Protein AF-A0AA38K8K7-F1 (afdb_monomer_lite)

Foldseek 3Di:
DDDDDDDDDDDDDDDDDDDDDDDDDDDDPPDPDDPDPPDPPPPPPPPPLVQAEEPPQFQWFAAQNDTAGSLQLCLALSVQLVCLLVVAAAAPVGPFAFDPPPVVDCQPPFDDRKTKTQTDHPSDYDHHDPSAFKIWIWGPADPNSSYTYTRAIWGCPPPDDNDIWGTDGDTRHVPTNHHDDPPPDPDDDDPDDDDDDDDDDDPDDVVVSRPD

pLDDT: mean 76.31, std 24.24, range [29.22, 98.69]

Organism: NCBI:txid2804958

Radius of gyration: 29.1 Å; chains: 1; bounding box: 68×64×80 Å

Sequence (212 aa):
MIWEIPERHVDYFLRLRRSRGFYKTVIFPISASSLAAESFELLSINMSSSGITIFYEPSGCNCDGTAYTQADINAAGAKALQLASEKKTLGEDKYPHVYNDYEKFSFAHAVKPYLEFPIERSAKTYNGGSPGADRIVIGSIAEDFSSAVYCAVITHDGQKKNGFAECADDTMNPRGKGKYVPGSGDVEEHHRKHGHHGHRYGDRKLREYIEI

Secondary structure (DSSP, 8-state):
-------------------------------------------------TT-EEES--SEEEETTEEEEHHHHHHHHHHHHHHHHTT--BTTTTBSEEE--SS----TT-PSPEEEEEB-SSS-B--SS---SEEEEEES--TTSSEEEEEEEEE-TT-STT--EEBEESSS-TTSBS---TTSS-----------------TTSGGGT---

Structure (mmCIF, N/CA/C/O backbone):
data_AF-A0AA38K8K7-F1
#
_entry.id   AF-A0AA38K8K7-F1
#
loop_
_atom_site.group_PDB
_atom_site.id
_atom_site.type_symbol
_atom_site.label_atom_id
_atom_site.label_alt_id
_atom_site.label_comp_id
_atom_site.label_asym_id
_atom_site.label_entity_id
_atom_site.label_seq_id
_atom_site.pdbx_PDB_ins_code
_atom_site.Cartn_x
_atom_site.Cartn_y
_atom_site.Cartn_z
_atom_site.occupancy
_atom_site.B_iso_or_equiv
_atom_site.auth_seq_id
_atom_site.auth_comp_id
_atom_site.auth_asym_id
_atom_site.auth_atom_id
_atom_site.pdbx_PDB_model_num
ATOM 1 N N . MET A 1 1 ? -32.987 -9.994 60.091 1.00 35.53 1 MET A N 1
ATOM 2 C CA . MET A 1 1 ? -32.753 -10.657 58.789 1.00 35.53 1 MET A CA 1
ATOM 3 C C . MET A 1 1 ? -33.733 -10.032 57.802 1.00 35.53 1 MET A C 1
ATOM 5 O O . MET A 1 1 ? -34.836 -9.720 58.229 1.00 35.53 1 MET A O 1
ATOM 9 N N . ILE A 1 2 ? -33.294 -9.714 56.585 1.00 43.31 2 ILE A N 1
ATOM 10 C CA . ILE A 1 2 ? -33.988 -8.829 55.623 1.00 43.31 2 ILE A CA 1
ATOM 11 C C . ILE A 1 2 ? -35.112 -9.579 54.899 1.00 43.31 2 ILE A C 1
ATOM 13 O O . ILE A 1 2 ? -34.817 -10.682 54.471 1.00 43.31 2 ILE A O 1
ATOM 17 N N . TRP A 1 3 ? -36.296 -8.964 54.733 1.00 29.22 3 TRP A N 1
ATOM 18 C CA . TRP A 1 3 ? -37.337 -9.122 53.678 1.00 29.22 3 TRP A CA 1
ATOM 19 C C . TRP A 1 3 ? -38.432 -8.053 53.985 1.00 29.22 3 TRP A C 1
ATOM 21 O O . TRP A 1 3 ? -38.714 -7.853 55.164 1.00 29.22 3 TRP A O 1
ATOM 31 N N . GLU A 1 4 ? -39.108 -7.329 53.079 1.00 37.62 4 GLU A N 1
ATOM 32 C CA . GLU A 1 4 ? -38.885 -6.967 51.663 1.00 37.62 4 GLU A CA 1
ATOM 33 C C . GLU A 1 4 ? -39.939 -5.895 51.230 1.00 37.62 4 GLU A C 1
ATOM 35 O O . GLU A 1 4 ? -41.045 -5.961 51.752 1.00 37.62 4 GLU A O 1
ATOM 40 N N . ILE A 1 5 ? -39.621 -4.995 50.268 1.00 42.56 5 ILE A N 1
ATOM 41 C CA . ILE A 1 5 ? -40.509 -4.156 49.383 1.00 42.56 5 ILE A CA 1
ATOM 42 C C . ILE A 1 5 ? -41.724 -3.355 49.973 1.00 42.56 5 ILE A C 1
ATOM 44 O O . ILE A 1 5 ? -42.184 -3.620 51.075 1.00 42.56 5 ILE A O 1
ATOM 48 N N . PRO A 1 6 ? -42.357 -2.393 49.251 1.00 57.16 6 PRO A N 1
ATOM 49 C CA . PRO A 1 6 ? -41.918 -1.532 48.137 1.00 57.16 6 PRO A CA 1
ATOM 50 C C . PRO A 1 6 ? -42.193 -0.015 48.466 1.00 57.16 6 PRO A C 1
ATOM 52 O O . PRO A 1 6 ? -42.124 0.334 49.638 1.00 57.16 6 PRO A O 1
ATOM 55 N N . GLU A 1 7 ? -42.475 0.986 47.600 1.00 43.34 7 GLU A N 1
ATOM 56 C CA . GLU A 1 7 ? -42.541 1.158 46.127 1.00 43.34 7 GLU A CA 1
ATOM 57 C C . GLU A 1 7 ? -42.183 2.613 45.695 1.00 43.34 7 GLU A C 1
ATOM 59 O O . GLU A 1 7 ? -42.048 3.527 46.504 1.00 43.34 7 GLU A O 1
ATOM 64 N N . ARG A 1 8 ? -42.064 2.798 44.374 1.00 44.06 8 ARG A N 1
ATOM 65 C CA . ARG A 1 8 ? -42.170 4.022 43.549 1.00 44.06 8 ARG A CA 1
ATOM 66 C C . ARG A 1 8 ? -43.278 5.040 43.944 1.00 44.06 8 ARG A C 1
ATOM 68 O O . ARG A 1 8 ? -44.388 4.618 44.231 1.00 44.06 8 ARG A O 1
ATOM 75 N N . HIS A 1 9 ? -43.056 6.364 43.797 1.00 41.03 9 HIS A N 1
ATOM 76 C CA . HIS A 1 9 ? -43.404 7.185 42.599 1.00 41.03 9 HIS A CA 1
ATOM 77 C C . HIS A 1 9 ? -43.386 8.733 42.812 1.00 41.03 9 HIS A C 1
ATOM 79 O O . HIS A 1 9 ? -43.828 9.243 43.834 1.00 41.03 9 HIS A O 1
ATOM 85 N N . VAL A 1 10 ? -42.883 9.424 41.776 1.00 43.56 10 VAL A N 1
ATOM 86 C CA . VAL A 1 10 ? -43.034 10.822 41.278 1.00 43.56 10 VAL A CA 1
ATOM 87 C C . VAL A 1 10 ? -43.655 11.999 42.074 1.00 43.56 10 VAL A C 1
ATOM 89 O O . VAL A 1 10 ? -44.729 11.928 42.658 1.00 43.56 10 VAL A O 1
ATOM 92 N N . ASP A 1 11 ? -42.998 13.147 41.838 1.00 47.03 11 ASP A N 1
ATOM 93 C CA . ASP A 1 11 ? -43.504 14.511 41.597 1.00 47.03 11 ASP A CA 1
ATOM 94 C C . ASP A 1 11 ? -44.284 15.289 42.670 1.00 47.03 11 ASP A C 1
ATOM 96 O O . ASP A 1 11 ? -45.480 15.109 42.887 1.00 47.03 11 ASP A O 1
ATOM 100 N N . TYR A 1 12 ? -43.633 16.351 43.171 1.00 36.22 12 TYR A N 1
ATOM 101 C CA . TYR A 1 12 ? -44.316 17.519 43.731 1.00 36.22 12 TYR A CA 1
ATOM 102 C C . TYR A 1 12 ? -43.952 18.819 43.006 1.00 36.22 12 TYR A C 1
ATOM 104 O O . TYR A 1 12 ? -42.931 19.462 43.249 1.00 36.22 12 TYR A O 1
ATOM 112 N N . PHE A 1 13 ? -44.887 19.242 42.157 1.00 41.75 13 PHE A N 1
ATOM 113 C CA . PHE A 1 13 ? -45.023 20.599 41.637 1.00 41.75 13 PHE A CA 1
ATOM 114 C C . PHE A 1 13 ? -45.131 21.600 42.809 1.00 41.75 13 PHE A C 1
ATOM 116 O O . PHE A 1 13 ? -46.170 21.673 43.472 1.00 41.75 13 PHE A O 1
ATOM 123 N N . LEU A 1 14 ? -44.094 22.404 43.077 1.00 41.34 14 LEU A N 1
ATOM 124 C CA . LEU A 1 14 ? -44.162 23.430 44.128 1.00 41.34 14 LEU A CA 1
ATOM 125 C C . LEU A 1 14 ? -44.661 24.781 43.601 1.00 41.34 14 LEU A C 1
ATOM 127 O O . LEU A 1 14 ? -43.954 25.587 43.000 1.00 41.34 14 LEU A O 1
ATOM 131 N N . ARG A 1 15 ? -45.941 25.015 43.888 1.00 40.81 15 ARG A N 1
ATOM 132 C CA . ARG A 1 15 ? -46.711 26.229 43.617 1.00 40.81 15 ARG A CA 1
ATOM 133 C C . ARG A 1 15 ? -46.252 27.388 44.512 1.00 40.81 15 ARG A C 1
ATOM 135 O O . ARG A 1 15 ? -46.421 27.341 45.728 1.00 40.81 15 ARG A O 1
ATOM 142 N N . LEU A 1 16 ? -45.753 28.467 43.909 1.00 46.50 16 LEU A N 1
ATOM 143 C CA . LEU A 1 16 ? -45.372 29.695 44.618 1.00 46.50 16 LEU A CA 1
ATOM 144 C C . LEU A 1 16 ? -46.557 30.342 45.363 1.00 46.50 16 LEU A C 1
ATOM 146 O O . LEU A 1 16 ? -47.615 30.599 44.782 1.00 46.50 16 LEU A O 1
ATOM 150 N N . ARG A 1 17 ? -46.337 30.726 46.627 1.00 44.44 17 ARG A N 1
ATOM 151 C CA . ARG A 1 17 ? -47.121 31.755 47.331 1.00 44.44 17 ARG A CA 1
ATOM 152 C C . ARG A 1 17 ? -46.207 32.630 48.193 1.00 44.44 17 ARG A C 1
ATOM 154 O O . ARG A 1 17 ? -45.147 32.202 48.630 1.00 44.44 17 ARG A O 1
ATOM 161 N N . ARG A 1 18 ? -46.611 33.889 48.368 1.00 46.59 18 ARG A N 1
ATOM 162 C CA . ARG A 1 18 ? -45.771 35.018 48.801 1.00 46.59 18 ARG A CA 1
ATOM 163 C C . ARG A 1 18 ? -46.353 35.649 50.067 1.00 46.59 18 ARG A C 1
ATOM 165 O O . ARG A 1 18 ? -47.512 36.055 50.045 1.00 46.59 18 ARG A O 1
ATOM 172 N N . SER A 1 19 ? -45.551 35.830 51.114 1.00 36.97 19 SER A N 1
ATOM 173 C CA . SER A 1 19 ? -45.890 36.685 52.265 1.00 36.97 19 SER A CA 1
ATOM 174 C C . SER A 1 19 ? -44.643 37.356 52.853 1.00 36.97 19 SER A C 1
ATOM 176 O O . SER A 1 19 ? -43.525 36.888 52.665 1.00 36.97 19 SER A O 1
ATOM 178 N N . ARG A 1 20 ? -44.845 38.524 53.471 1.00 49.22 20 ARG A N 1
ATOM 179 C CA . ARG A 1 20 ? -43.816 39.537 53.774 1.00 49.22 20 ARG A CA 1
ATOM 180 C C . ARG A 1 20 ? -43.097 39.276 55.109 1.00 49.22 20 ARG A C 1
ATOM 182 O O . ARG A 1 20 ? -43.734 38.840 56.060 1.00 49.22 20 ARG A O 1
ATOM 189 N N . GLY A 1 21 ? -41.823 39.661 55.196 1.00 36.84 21 GLY A N 1
ATOM 190 C CA . GLY A 1 21 ? -41.014 39.720 56.423 1.00 36.84 21 GLY A CA 1
ATOM 191 C C . GLY A 1 21 ? -39.744 40.546 56.172 1.00 36.84 21 GLY A C 1
ATOM 192 O O . GLY A 1 21 ? -39.243 40.545 55.051 1.00 36.84 21 GLY A O 1
ATOM 193 N N . PHE A 1 22 ? -39.280 41.318 57.158 1.00 46.09 22 PHE A N 1
ATOM 194 C CA . PHE A 1 22 ? -38.353 42.444 56.955 1.00 46.09 22 PHE A CA 1
ATOM 195 C C . PHE A 1 22 ? -37.050 42.234 57.748 1.00 46.09 22 PHE A C 1
ATOM 197 O O . PHE A 1 22 ? -37.071 42.310 58.975 1.00 46.09 22 PHE A O 1
ATOM 204 N N . TYR A 1 23 ? -35.912 42.009 57.078 1.00 39.44 23 TYR A N 1
ATOM 205 C CA . TYR A 1 23 ? -34.582 42.043 57.712 1.00 39.44 23 TYR A CA 1
ATOM 206 C C . TYR A 1 23 ? -33.531 42.688 56.797 1.00 39.44 23 TYR A C 1
ATOM 208 O O . TYR A 1 23 ? -33.710 42.784 55.584 1.00 39.44 23 TYR A O 1
ATOM 216 N N . LYS A 1 24 ? -32.465 43.200 57.422 1.00 41.59 24 LYS A N 1
ATOM 217 C CA . LYS A 1 24 ? -31.520 44.168 56.848 1.00 41.59 24 LYS A CA 1
ATOM 218 C C . LYS A 1 24 ? -30.576 43.582 55.793 1.00 41.59 24 LYS A C 1
ATOM 220 O O . LYS A 1 24 ? -30.140 42.440 55.879 1.00 41.59 24 LYS A O 1
ATOM 225 N N . THR A 1 25 ? -30.200 44.452 54.862 1.00 46.06 25 THR A N 1
ATOM 226 C CA . THR A 1 25 ? -29.189 44.268 53.818 1.00 46.06 25 THR A CA 1
ATOM 227 C C . THR A 1 25 ? -27.804 43.913 54.366 1.00 46.06 25 THR A C 1
ATOM 229 O O . THR A 1 25 ? -27.260 44.660 55.177 1.00 46.06 25 THR A O 1
ATOM 232 N N . VAL A 1 26 ? -27.178 42.877 53.802 1.00 44.50 26 VAL A N 1
ATOM 233 C CA . VAL A 1 26 ? -25.720 42.813 53.603 1.00 44.50 26 VAL A CA 1
ATOM 234 C C . VAL A 1 26 ? -25.487 42.328 52.172 1.00 44.50 26 VAL A C 1
ATOM 236 O O . VAL A 1 26 ? -25.686 41.155 51.871 1.00 44.50 26 VAL A O 1
ATOM 239 N N . ILE A 1 27 ? -25.119 43.243 51.273 1.00 50.97 27 ILE A N 1
ATOM 240 C CA . ILE A 1 27 ? -24.708 42.897 49.908 1.00 50.97 27 ILE A CA 1
ATOM 241 C C . ILE A 1 27 ? -23.199 42.683 49.944 1.00 50.97 27 ILE A C 1
ATOM 243 O O . ILE A 1 27 ? -22.442 43.640 50.086 1.00 50.97 27 ILE A O 1
ATOM 247 N N . PHE A 1 28 ? -22.769 41.431 49.804 1.00 37.19 28 PHE A N 1
ATOM 248 C CA . PHE A 1 28 ? -21.395 41.134 49.419 1.00 37.19 28 PHE A CA 1
ATOM 249 C C . PHE A 1 28 ? -21.275 41.302 47.898 1.00 37.19 28 PHE A C 1
ATOM 251 O O . PHE A 1 28 ? -22.044 40.667 47.170 1.00 37.19 28 PHE A O 1
ATOM 258 N N . PRO A 1 29 ? -20.342 42.124 47.389 1.00 43.09 29 PRO A N 1
ATOM 259 C CA . PRO A 1 29 ? -20.047 42.147 45.967 1.00 43.09 29 PRO A CA 1
ATOM 260 C C . PRO A 1 29 ? -19.301 40.860 45.605 1.00 43.09 29 PRO A C 1
ATOM 262 O O . PRO A 1 29 ? -18.098 40.744 45.833 1.00 43.09 29 PRO A O 1
ATOM 265 N N . ILE A 1 30 ? -20.009 39.885 45.033 1.00 51.31 30 ILE A N 1
ATOM 266 C CA . ILE A 1 30 ? -19.344 38.799 44.310 1.00 51.31 30 ILE A CA 1
ATOM 267 C C . ILE A 1 30 ? -18.779 39.429 43.040 1.00 51.31 30 ILE A C 1
ATOM 269 O O . ILE A 1 30 ? -19.525 39.906 42.183 1.00 51.31 30 ILE A O 1
ATOM 273 N N . SER A 1 31 ? -17.452 39.485 42.960 1.00 51.72 31 SER A N 1
ATOM 274 C CA . SER A 1 31 ? -16.728 40.010 41.811 1.00 51.72 31 SER A CA 1
ATOM 275 C C . SER A 1 31 ? -17.138 39.269 40.542 1.00 51.72 31 SER A C 1
ATOM 277 O O . SER A 1 31 ? -17.031 38.043 40.473 1.00 51.72 31 SER A O 1
ATOM 279 N N . ALA A 1 32 ? -17.553 40.019 39.521 1.00 55.06 32 ALA A N 1
ATOM 280 C CA . ALA A 1 32 ? -17.709 39.505 38.169 1.00 55.06 32 ALA A CA 1
ATOM 281 C C . ALA A 1 32 ? -16.318 39.215 37.581 1.00 55.06 32 ALA A C 1
ATOM 283 O O . ALA A 1 32 ? -15.747 40.033 36.863 1.00 55.06 32 ALA A O 1
ATOM 284 N N . SER A 1 33 ? -15.751 38.064 37.937 1.00 54.78 33 SER A N 1
ATOM 285 C CA . SER A 1 33 ? -14.530 37.560 37.320 1.00 54.78 33 SER A CA 1
ATOM 286 C C . SER A 1 33 ? -14.873 37.039 35.930 1.00 54.78 33 SER A C 1
ATOM 288 O O . SER A 1 33 ? -15.647 36.091 35.797 1.00 54.78 33 SER A O 1
ATOM 290 N N . SER A 1 34 ? -14.309 37.674 34.902 1.00 51.38 34 SER A N 1
ATOM 291 C CA . SER A 1 34 ? -14.450 37.257 33.509 1.00 51.38 34 SER A CA 1
ATOM 292 C C . SER A 1 34 ? -14.141 35.771 33.348 1.00 51.38 34 SER A C 1
ATOM 294 O O . SER A 1 34 ? -12.997 35.354 33.522 1.00 51.38 34 SER A O 1
ATOM 296 N N . LEU A 1 35 ? -15.135 34.990 32.927 1.00 55.91 35 LEU A N 1
ATOM 297 C CA . LEU A 1 35 ? -14.865 33.744 32.221 1.00 55.91 35 LEU A CA 1
ATOM 298 C C . LEU A 1 35 ? -14.397 34.140 30.822 1.00 55.91 35 LEU A C 1
ATOM 300 O O . LEU A 1 35 ? -15.201 34.385 29.923 1.00 55.91 35 LEU A O 1
ATOM 304 N N . ALA A 1 36 ? -13.081 34.300 30.683 1.00 52.62 36 ALA A N 1
ATOM 305 C CA . ALA A 1 36 ? -12.450 34.417 29.382 1.00 52.62 36 ALA A CA 1
ATOM 306 C C . ALA A 1 36 ? -12.810 33.171 28.565 1.00 52.62 36 ALA A C 1
ATOM 308 O O . ALA A 1 36 ? -12.759 32.054 29.080 1.00 52.62 36 ALA A O 1
ATOM 309 N N . ALA A 1 37 ? -13.197 33.365 27.305 1.00 55.19 37 ALA A N 1
ATOM 310 C CA . ALA A 1 37 ? -13.399 32.250 26.397 1.00 55.19 37 ALA A CA 1
ATOM 311 C C . ALA A 1 37 ? -12.042 31.577 26.166 1.00 55.19 37 ALA A C 1
ATOM 313 O O . ALA A 1 37 ? -11.175 32.154 25.508 1.00 55.19 37 ALA A O 1
ATOM 314 N N . GLU A 1 38 ? -11.847 30.387 26.732 1.00 52.91 38 GLU A N 1
ATOM 315 C CA . GLU A 1 38 ? -10.653 29.599 26.455 1.00 52.91 38 GLU A CA 1
ATOM 316 C C . GLU A 1 38 ? -10.676 29.182 24.984 1.00 52.91 38 GLU A C 1
ATOM 318 O O . GLU A 1 38 ? -11.586 28.502 24.503 1.00 52.91 38 GLU A O 1
ATOM 323 N N . SER A 1 39 ? -9.673 29.664 24.256 1.00 54.94 39 SER A N 1
ATOM 324 C CA . SER A 1 39 ? -9.416 29.333 22.865 1.00 54.94 39 SER A CA 1
ATOM 325 C C . SER A 1 39 ? -9.235 27.827 22.723 1.00 54.94 39 SER A C 1
ATOM 327 O O . SER A 1 39 ? -8.257 27.265 23.218 1.00 54.94 39 SER A O 1
ATOM 329 N N . PHE A 1 40 ? -10.166 27.186 22.017 1.00 51.41 40 PHE A N 1
ATOM 330 C CA . PHE A 1 40 ? -10.081 25.777 21.646 1.00 51.41 40 PHE A CA 1
ATOM 331 C C . PHE A 1 40 ? -9.028 25.610 20.536 1.00 51.41 40 PHE A C 1
ATOM 333 O O . PHE A 1 40 ? -9.350 25.461 19.358 1.00 51.41 40 PHE A O 1
ATOM 340 N N . GLU A 1 41 ? -7.753 25.699 20.919 1.00 57.03 41 GLU A N 1
ATOM 341 C CA . GLU A 1 41 ? -6.618 25.323 20.077 1.00 57.03 41 GLU A CA 1
ATOM 342 C C . GLU A 1 41 ? -6.818 23.869 19.637 1.00 57.03 41 GLU A C 1
ATOM 344 O O . GLU A 1 41 ? -6.780 22.940 20.450 1.00 57.03 41 GLU A O 1
ATOM 349 N N . LEU A 1 42 ? -7.072 23.672 18.340 1.00 50.72 42 LEU A N 1
ATOM 350 C CA . LEU A 1 42 ? -7.190 22.352 17.730 1.00 50.72 42 LEU A CA 1
ATOM 351 C C . LEU A 1 42 ? -5.808 21.699 17.700 1.00 50.72 42 LEU A C 1
ATOM 353 O O . LEU A 1 42 ? -5.106 21.720 16.686 1.00 50.72 42 LEU A O 1
ATOM 357 N N . LEU A 1 43 ? -5.428 21.094 18.827 1.00 43.81 43 LEU A N 1
ATOM 358 C CA . LEU A 1 43 ? -4.257 20.241 18.905 1.00 43.81 43 LEU A CA 1
ATOM 359 C C . LEU A 1 43 ? -4.433 19.122 17.877 1.00 43.81 43 LEU A C 1
ATOM 361 O O . LEU A 1 43 ? -5.286 18.246 18.031 1.00 43.81 43 LEU A O 1
ATOM 365 N N . SER A 1 44 ? -3.638 19.176 16.810 1.00 55.34 44 SER A N 1
ATOM 366 C CA . SER A 1 44 ? -3.612 18.140 15.784 1.00 55.34 44 SER A CA 1
ATOM 367 C C . SER A 1 44 ? -3.192 16.834 16.446 1.00 55.34 44 SER A C 1
ATOM 369 O O . SER A 1 44 ? -2.017 16.640 16.760 1.00 55.34 44 SER A O 1
ATOM 371 N N . ILE A 1 45 ? -4.166 15.961 16.710 1.00 49.28 45 ILE A N 1
ATOM 372 C CA . ILE A 1 45 ? -3.912 14.658 17.313 1.00 49.28 45 ILE A CA 1
ATOM 373 C C . ILE A 1 45 ? -3.100 13.861 16.297 1.00 49.28 45 ILE A C 1
ATOM 375 O O . ILE A 1 45 ? -3.641 13.330 15.327 1.00 49.28 45 ILE A O 1
ATOM 379 N N . ASN A 1 46 ? -1.792 13.771 16.541 1.00 53.69 46 ASN A N 1
ATOM 380 C CA . ASN A 1 46 ? -0.944 12.754 15.942 1.00 53.69 46 ASN A CA 1
ATOM 381 C C . ASN A 1 46 ? -1.460 11.405 16.440 1.00 53.69 46 ASN A C 1
ATOM 383 O O . ASN A 1 46 ? -1.074 10.927 17.507 1.00 53.69 46 ASN A O 1
ATOM 387 N N . MET A 1 47 ? -2.403 10.836 15.692 1.00 49.56 47 MET A N 1
ATOM 388 C CA . MET A 1 47 ? -2.988 9.537 15.974 1.00 49.56 47 MET A CA 1
ATOM 389 C C . MET A 1 47 ? -1.921 8.477 15.720 1.00 49.56 47 MET A C 1
ATOM 391 O O . MET A 1 47 ? -1.767 7.973 14.611 1.00 49.56 47 MET A O 1
ATOM 395 N N . SER A 1 48 ? -1.148 8.197 16.770 1.00 46.94 48 SER A N 1
ATOM 396 C CA . SER A 1 48 ? -0.174 7.115 16.810 1.00 46.94 48 SER A CA 1
ATOM 397 C C . SER A 1 48 ? -0.871 5.824 16.389 1.00 46.94 48 SER A C 1
ATOM 399 O O . SER A 1 48 ? -1.813 5.384 17.050 1.00 46.94 48 SER A O 1
ATOM 401 N N . SER A 1 49 ? -0.401 5.207 15.305 1.00 55.66 49 SER A N 1
ATOM 402 C CA . SER A 1 49 ? -0.941 3.972 14.715 1.00 55.66 49 SER A CA 1
ATOM 403 C C . SER A 1 49 ? -0.699 2.723 15.577 1.00 55.66 49 SER A C 1
ATOM 405 O O . SER A 1 49 ? -0.789 1.602 15.088 1.00 55.66 49 SER A O 1
ATOM 407 N N . SER A 1 50 ? -0.427 2.898 16.872 1.00 58.50 50 SER A N 1
ATOM 408 C CA . SER A 1 50 ? 0.090 1.926 17.846 1.00 58.50 50 SER A CA 1
ATOM 409 C C . SER A 1 50 ? -0.856 0.767 18.215 1.00 58.50 50 SER A C 1
ATOM 411 O O . SER A 1 50 ? -0.678 0.129 19.250 1.00 58.50 50 SER A O 1
ATOM 413 N N . GLY A 1 51 ? -1.849 0.484 17.371 1.00 82.50 51 GLY A N 1
ATOM 414 C CA . GLY A 1 51 ? -2.677 -0.721 17.399 1.00 82.50 51 GLY A CA 1
ATOM 415 C C . GLY A 1 51 ? -2.977 -1.324 16.019 1.00 82.50 51 GLY A C 1
ATOM 416 O O . GLY A 1 51 ? -3.565 -2.398 15.976 1.00 82.50 51 GLY A O 1
ATOM 417 N N . ILE A 1 52 ? -2.584 -0.680 14.908 1.00 93.88 52 ILE A N 1
ATOM 418 C CA . ILE A 1 52 ? -2.824 -1.200 13.555 1.00 93.88 52 ILE A CA 1
ATOM 419 C C . ILE A 1 52 ? -1.627 -2.045 13.108 1.00 93.88 52 ILE A C 1
ATOM 421 O O . ILE A 1 52 ? -0.497 -1.565 13.095 1.00 93.88 52 ILE A O 1
ATOM 425 N N . THR A 1 53 ? -1.875 -3.299 12.724 1.00 96.56 53 THR A N 1
ATOM 426 C CA . THR A 1 53 ? -0.837 -4.231 12.248 1.00 96.56 53 THR A CA 1
ATOM 427 C C . THR A 1 53 ? -1.072 -4.622 10.793 1.00 96.56 53 THR A C 1
ATOM 429 O O . THR A 1 53 ? -2.098 -5.218 10.470 1.00 96.56 53 THR A O 1
ATOM 432 N N . ILE A 1 54 ? -0.104 -4.356 9.917 1.00 96.62 54 ILE A N 1
ATOM 433 C CA . ILE A 1 54 ? -0.080 -4.929 8.569 1.00 96.62 54 ILE A CA 1
ATOM 434 C C . ILE A 1 54 ? 0.820 -6.170 8.605 1.00 96.62 54 ILE A C 1
ATOM 436 O O . ILE A 1 54 ? 1.948 -6.130 9.091 1.00 96.62 54 ILE A O 1
ATOM 440 N N . PHE A 1 55 ? 0.304 -7.309 8.152 1.00 95.88 55 PHE A N 1
ATOM 441 C CA . PHE A 1 55 ? 1.042 -8.570 8.116 1.00 95.88 55 PHE A CA 1
ATOM 442 C C . PHE A 1 55 ? 1.680 -8.806 6.746 1.00 95.88 55 PHE A C 1
ATOM 444 O O . PHE A 1 55 ? 1.097 -8.461 5.719 1.00 95.88 55 PHE A O 1
ATOM 451 N N . TYR A 1 56 ? 2.825 -9.495 6.748 1.00 95.00 56 TYR A N 1
ATOM 452 C CA . TYR A 1 56 ? 3.575 -9.911 5.553 1.00 95.00 56 TYR A CA 1
ATOM 453 C C . TYR A 1 56 ? 4.140 -8.764 4.692 1.00 95.00 56 TYR A C 1
ATOM 455 O O . TYR A 1 56 ? 4.389 -8.952 3.503 1.00 95.00 56 TYR A O 1
ATOM 463 N N . GL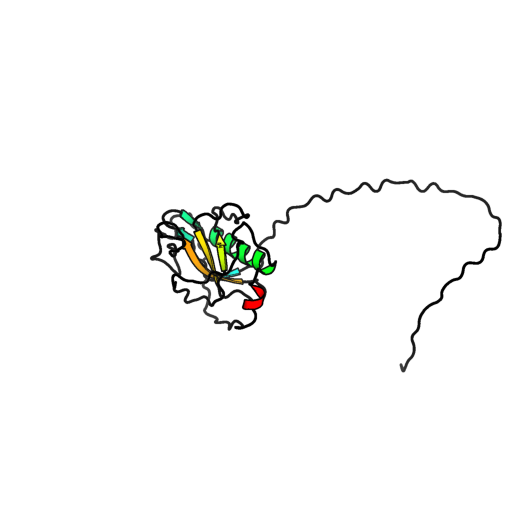U A 1 57 ? 4.379 -7.596 5.293 1.00 94.00 57 GLU A N 1
ATOM 464 C CA . GLU A 1 57 ? 5.040 -6.474 4.620 1.00 94.00 57 GLU A CA 1
ATOM 465 C C . GLU A 1 57 ? 6.465 -6.847 4.158 1.00 94.00 57 GLU A C 1
ATOM 467 O O . GLU A 1 57 ? 7.216 -7.442 4.940 1.00 94.00 57 GLU A O 1
ATOM 472 N N . PRO A 1 58 ? 6.872 -6.486 2.927 1.00 94.75 58 PRO A N 1
ATOM 473 C CA . PRO A 1 58 ? 8.264 -6.578 2.490 1.00 94.75 58 PRO A CA 1
ATOM 474 C C . PRO A 1 58 ? 9.150 -5.565 3.228 1.00 94.75 58 PRO A C 1
ATOM 476 O O . PRO A 1 58 ? 8.645 -4.647 3.882 1.00 94.75 58 PRO A O 1
ATOM 479 N N . SER A 1 59 ? 10.477 -5.684 3.110 1.00 94.94 59 SER A N 1
ATOM 480 C CA . SER A 1 59 ? 11.400 -4.652 3.626 1.00 94.94 59 SER A CA 1
ATOM 481 C C . SER A 1 59 ? 11.360 -3.356 2.792 1.00 94.94 59 SER A C 1
ATOM 483 O O . SER A 1 59 ? 11.733 -2.273 3.256 1.00 94.94 59 SER A O 1
ATOM 485 N N . GLY A 1 60 ? 10.816 -3.445 1.579 1.00 94.81 60 GLY A N 1
ATOM 486 C CA . GLY A 1 60 ? 10.481 -2.333 0.703 1.00 94.81 60 GLY A CA 1
ATOM 487 C C . GLY A 1 60 ? 10.066 -2.829 -0.679 1.00 94.81 60 GLY A C 1
ATOM 488 O O . GLY A 1 60 ? 9.994 -4.030 -0.930 1.00 94.81 60 GLY A O 1
ATOM 489 N N . CYS A 1 61 ? 9.805 -1.901 -1.593 1.00 96.62 61 CYS A N 1
ATOM 490 C CA . CYS A 1 61 ? 9.526 -2.230 -2.986 1.00 96.62 61 CYS A CA 1
ATOM 491 C C . CYS A 1 61 ? 10.071 -1.163 -3.947 1.00 96.62 61 CYS A C 1
ATOM 493 O O . CYS A 1 61 ? 10.502 -0.078 -3.549 1.00 96.62 61 CYS A O 1
ATOM 495 N N . ASN A 1 62 ? 10.049 -1.466 -5.241 1.00 96.75 62 ASN A N 1
ATOM 496 C CA . ASN A 1 62 ? 10.372 -0.541 -6.315 1.00 96.75 62 ASN A CA 1
ATOM 497 C C . ASN A 1 62 ? 9.279 -0.586 -7.387 1.00 96.75 62 ASN A C 1
ATOM 499 O O . ASN A 1 62 ? 9.096 -1.624 -8.014 1.00 96.75 62 ASN A O 1
ATOM 503 N N . CYS A 1 63 ? 8.591 0.533 -7.600 1.00 94.94 63 CYS A N 1
ATOM 504 C CA . CYS A 1 63 ? 7.610 0.750 -8.661 1.00 94.94 63 CYS A CA 1
ATOM 505 C C . CYS A 1 63 ? 8.292 1.472 -9.830 1.00 94.94 63 CYS A C 1
ATOM 507 O O . CYS A 1 63 ? 8.418 2.691 -9.828 1.00 94.94 63 CYS A O 1
ATOM 509 N N . ASP A 1 64 ? 8.824 0.707 -10.790 1.00 91.19 64 ASP A N 1
ATOM 510 C CA . ASP A 1 64 ? 9.483 1.210 -12.016 1.00 91.19 64 ASP A CA 1
ATOM 511 C C . ASP A 1 64 ? 10.528 2.336 -11.834 1.00 91.19 64 ASP A C 1
ATOM 513 O O . ASP A 1 64 ? 10.692 3.204 -12.689 1.00 91.19 64 ASP A O 1
ATOM 517 N N . GLY A 1 65 ? 11.261 2.322 -10.719 1.00 90.75 65 GLY A N 1
ATOM 518 C CA . GLY A 1 65 ? 12.229 3.363 -10.360 1.00 90.75 65 GLY A CA 1
ATOM 519 C C . GLY A 1 65 ? 11.868 4.146 -9.097 1.00 90.75 65 GLY A C 1
ATOM 520 O O . GLY A 1 65 ? 12.780 4.584 -8.396 1.00 90.75 65 GLY A O 1
ATOM 521 N N . THR A 1 66 ? 10.590 4.233 -8.720 1.00 94.56 66 THR A N 1
ATOM 522 C CA . THR A 1 66 ? 10.175 4.787 -7.422 1.00 94.56 66 THR A CA 1
ATOM 523 C C . THR A 1 66 ? 10.412 3.755 -6.322 1.00 94.56 66 THR A C 1
ATOM 525 O O . THR A 1 66 ? 9.770 2.710 -6.291 1.00 94.56 66 THR A O 1
ATOM 528 N N . ALA A 1 67 ? 11.360 4.016 -5.421 1.00 95.44 67 ALA A N 1
ATOM 529 C CA . ALA A 1 67 ? 11.626 3.154 -4.269 1.00 95.44 67 ALA A CA 1
ATOM 530 C C . ALA A 1 67 ? 10.779 3.555 -3.051 1.00 95.44 67 ALA A C 1
ATOM 532 O O . ALA A 1 67 ? 10.704 4.741 -2.712 1.00 95.44 67 ALA A O 1
ATOM 533 N N . TYR A 1 68 ? 10.218 2.548 -2.383 1.00 96.50 68 TYR A N 1
ATOM 534 C CA . TYR A 1 68 ? 9.481 2.648 -1.127 1.00 96.50 68 TYR A CA 1
ATOM 535 C C . TYR A 1 68 ? 10.108 1.728 -0.076 1.00 96.50 68 TYR A C 1
ATOM 537 O O . TYR A 1 68 ? 10.567 0.626 -0.375 1.00 96.50 68 TYR A O 1
ATOM 545 N N . THR A 1 69 ? 10.124 2.193 1.164 1.00 96.25 69 THR A N 1
ATOM 546 C CA . THR A 1 69 ? 10.581 1.467 2.353 1.00 96.25 69 THR A CA 1
ATOM 547 C C . THR A 1 69 ? 9.415 0.750 3.034 1.00 96.25 69 THR A C 1
ATOM 549 O O . THR A 1 69 ? 8.258 1.122 2.843 1.00 96.25 69 THR A O 1
ATOM 552 N N . GLN A 1 70 ? 9.700 -0.222 3.905 1.00 96.38 70 GLN A N 1
ATOM 553 C CA . GLN A 1 70 ? 8.680 -0.815 4.781 1.00 96.38 70 GLN A CA 1
ATOM 554 C C . GLN A 1 70 ? 7.900 0.242 5.588 1.00 96.38 70 GLN A C 1
ATOM 556 O O . GLN A 1 70 ? 6.700 0.094 5.781 1.00 96.38 70 GLN A O 1
ATOM 561 N N . ALA A 1 71 ? 8.540 1.342 6.002 1.00 96.25 71 ALA A N 1
ATOM 562 C CA . ALA A 1 71 ? 7.867 2.428 6.719 1.00 96.25 71 ALA A CA 1
ATOM 563 C C . ALA A 1 71 ? 6.851 3.193 5.846 1.00 96.25 71 ALA A C 1
ATOM 565 O O . ALA A 1 71 ? 5.822 3.633 6.355 1.00 96.25 71 ALA A O 1
ATOM 566 N N . ASP A 1 72 ? 7.106 3.324 4.540 1.00 97.94 72 ASP A N 1
ATOM 567 C CA . ASP A 1 72 ? 6.161 3.922 3.584 1.00 97.94 72 ASP A CA 1
ATOM 568 C C . ASP A 1 72 ? 4.935 3.016 3.379 1.00 97.94 72 ASP A C 1
ATOM 570 O O . ASP A 1 72 ? 3.792 3.476 3.420 1.00 97.94 72 ASP A O 1
ATOM 574 N N . ILE A 1 73 ? 5.182 1.711 3.218 1.00 98.00 73 ILE A N 1
ATOM 575 C CA . ILE A 1 73 ? 4.155 0.669 3.061 1.00 98.00 73 ILE A CA 1
ATOM 576 C C . ILE A 1 73 ? 3.270 0.615 4.317 1.00 98.00 73 ILE A C 1
ATOM 578 O O . ILE A 1 73 ? 2.045 0.719 4.212 1.00 98.00 73 ILE A O 1
ATOM 582 N N . ASN A 1 74 ? 3.886 0.576 5.500 1.00 97.50 74 ASN A N 1
ATOM 583 C CA . ASN A 1 74 ? 3.182 0.526 6.777 1.00 97.50 74 ASN A CA 1
ATOM 584 C C . ASN A 1 74 ? 2.357 1.795 7.027 1.00 97.50 74 ASN A C 1
ATOM 586 O O . ASN A 1 74 ? 1.184 1.700 7.387 1.00 97.50 74 ASN A O 1
ATOM 590 N N . ALA A 1 75 ? 2.921 2.982 6.767 1.00 97.69 75 ALA A N 1
ATOM 591 C CA . ALA A 1 75 ? 2.207 4.249 6.914 1.00 97.69 75 ALA A CA 1
ATOM 592 C C . ALA A 1 75 ? 0.970 4.325 6.001 1.00 97.69 75 ALA A C 1
ATOM 594 O O . ALA A 1 75 ? -0.109 4.716 6.456 1.00 97.69 75 ALA A O 1
ATOM 595 N N . ALA A 1 76 ? 1.094 3.911 4.735 1.00 98.44 76 ALA A N 1
ATOM 596 C CA . ALA A 1 76 ? -0.020 3.896 3.789 1.00 98.44 76 ALA A CA 1
ATOM 597 C C . ALA A 1 76 ? -1.095 2.859 4.170 1.00 98.44 76 ALA A C 1
ATOM 599 O O . ALA A 1 76 ? -2.279 3.198 4.231 1.00 98.44 76 ALA A O 1
ATOM 600 N N . GLY A 1 77 ? -0.698 1.624 4.499 1.00 98.19 77 GLY A N 1
ATOM 601 C CA . GLY A 1 77 ? -1.619 0.561 4.916 1.00 98.19 77 GLY A CA 1
ATOM 602 C C . GLY A 1 77 ? -2.351 0.885 6.221 1.00 98.19 77 GLY A C 1
ATOM 603 O O . GLY A 1 77 ? -3.572 0.730 6.310 1.00 98.19 77 GLY A O 1
ATOM 604 N N . ALA A 1 78 ? -1.638 1.417 7.216 1.00 98.00 78 ALA A N 1
ATOM 605 C CA . ALA A 1 78 ? -2.236 1.857 8.472 1.00 98.00 78 ALA A CA 1
ATOM 606 C C . ALA A 1 78 ? -3.198 3.038 8.270 1.00 98.00 78 ALA A C 1
ATOM 608 O O . ALA A 1 78 ? -4.261 3.078 8.895 1.00 98.00 78 ALA A O 1
ATOM 609 N N . LYS A 1 79 ? -2.881 3.975 7.361 1.00 98.06 79 LYS A N 1
ATOM 610 C CA . LYS A 1 79 ? -3.786 5.086 7.040 1.00 98.06 79 LYS A CA 1
ATOM 611 C C . LYS A 1 79 ? -5.061 4.619 6.343 1.00 98.06 79 LYS A C 1
ATOM 613 O O . LYS A 1 79 ? -6.137 5.126 6.666 1.00 98.06 79 LYS A O 1
ATOM 618 N N . ALA A 1 80 ? -4.954 3.648 5.436 1.00 98.12 80 ALA A N 1
ATOM 619 C CA . ALA A 1 80 ? -6.106 3.032 4.789 1.00 98.12 80 ALA A CA 1
ATOM 620 C C . ALA A 1 80 ? -7.045 2.390 5.824 1.00 98.12 80 ALA A C 1
ATOM 622 O O . ALA A 1 80 ? -8.241 2.676 5.833 1.00 98.12 80 ALA A O 1
ATOM 623 N N . LEU A 1 81 ? -6.508 1.592 6.755 1.00 97.56 81 LEU A N 1
ATOM 624 C CA . LEU A 1 81 ? -7.313 0.974 7.815 1.00 97.56 81 LEU A CA 1
ATOM 625 C C . LEU A 1 81 ? -7.943 1.995 8.766 1.00 97.56 81 LEU A C 1
ATOM 627 O O . LEU A 1 81 ? -9.129 1.873 9.069 1.00 97.56 81 LEU A O 1
ATOM 631 N N . GLN A 1 82 ? -7.203 3.036 9.169 1.00 97.06 82 GLN A N 1
ATOM 632 C CA . GLN A 1 82 ? -7.762 4.148 9.942 1.00 97.06 82 GLN A CA 1
ATOM 633 C C . GLN A 1 82 ? -8.991 4.741 9.239 1.00 97.06 82 GLN A C 1
ATOM 635 O O . GLN A 1 82 ? -10.073 4.800 9.822 1.00 97.06 82 GLN A O 1
ATOM 640 N N . LEU A 1 83 ? -8.831 5.188 7.992 1.00 97.06 83 LEU A N 1
ATOM 641 C CA . LEU A 1 83 ? -9.894 5.862 7.247 1.00 97.06 83 LEU A CA 1
ATOM 642 C C . LEU A 1 83 ? -11.108 4.948 7.025 1.00 97.06 83 LEU A C 1
ATOM 644 O O . LEU A 1 83 ? -12.240 5.392 7.219 1.00 97.06 83 LEU A O 1
ATOM 648 N N . ALA A 1 84 ? -10.879 3.667 6.723 1.00 96.25 84 ALA A N 1
ATOM 649 C CA . ALA A 1 84 ? -11.941 2.676 6.586 1.00 96.25 84 ALA A CA 1
ATOM 650 C C . ALA A 1 84 ? -12.713 2.461 7.905 1.00 96.25 84 ALA A C 1
ATOM 652 O O . ALA A 1 84 ? -13.945 2.478 7.900 1.00 96.25 84 ALA A O 1
ATOM 653 N N . SER A 1 85 ? -12.011 2.364 9.043 1.00 96.00 85 SER A N 1
ATOM 654 C CA . SER A 1 85 ? -12.624 2.265 10.381 1.00 96.00 85 SER A CA 1
ATOM 655 C C . SER A 1 85 ? -13.490 3.480 10.737 1.00 96.00 85 SER A C 1
ATOM 657 O O . SER A 1 85 ? -14.550 3.348 11.348 1.00 96.00 85 SER A O 1
ATOM 659 N N . GLU A 1 86 ? -13.064 4.670 10.302 1.00 95.94 86 GLU A N 1
ATOM 660 C CA . GLU A 1 86 ? -13.757 5.939 10.525 1.00 95.94 86 GLU A CA 1
ATOM 661 C C . GLU A 1 86 ? -14.882 6.188 9.503 1.00 95.94 86 GLU A C 1
ATOM 663 O O . GLU A 1 86 ? -15.606 7.177 9.636 1.00 95.94 86 GLU A O 1
ATOM 668 N N . LYS A 1 87 ? -15.027 5.314 8.493 1.00 95.38 87 LYS A N 1
ATOM 669 C CA . LYS A 1 87 ? -15.887 5.488 7.310 1.00 95.38 87 LYS A CA 1
ATOM 670 C C . LYS A 1 87 ? -15.656 6.832 6.609 1.00 95.38 87 LYS A C 1
ATOM 672 O O . LYS A 1 87 ? -16.593 7.580 6.329 1.00 95.38 87 LYS A O 1
ATOM 677 N N . LYS A 1 88 ? -14.386 7.156 6.360 1.00 97.19 88 LYS A N 1
ATOM 678 C CA . LYS A 1 88 ? -13.945 8.382 5.684 1.00 97.19 88 LYS A CA 1
ATOM 679 C C . LYS A 1 88 ? -13.105 8.060 4.462 1.00 97.19 88 LYS A C 1
ATOM 681 O O . LYS A 1 88 ? -12.420 7.044 4.415 1.00 97.19 88 LYS A O 1
ATOM 686 N N . THR A 1 89 ? -13.096 8.993 3.522 1.00 98.12 89 THR A N 1
ATOM 687 C CA . THR A 1 89 ? -12.250 8.956 2.331 1.00 98.12 89 THR A CA 1
ATOM 688 C C . THR A 1 89 ? -11.586 10.312 2.089 1.00 98.12 89 THR A C 1
ATOM 690 O O . THR A 1 89 ? -11.996 11.331 2.650 1.00 98.12 89 THR A O 1
ATOM 693 N N . LEU A 1 90 ? -10.518 10.313 1.292 1.00 97.50 90 LEU A N 1
ATOM 694 C CA . LEU A 1 90 ? -9.708 11.472 0.927 1.00 97.50 90 LEU A CA 1
ATOM 695 C C . LEU A 1 90 ? -9.591 11.588 -0.597 1.00 97.50 90 LEU A C 1
ATOM 697 O O . LEU A 1 90 ? -9.469 10.581 -1.297 1.00 97.50 90 LEU A O 1
ATOM 701 N N . GLY A 1 91 ? -9.551 12.829 -1.086 1.00 97.25 91 GLY A N 1
ATOM 702 C CA . GLY A 1 91 ? -9.446 13.142 -2.513 1.00 97.25 91 GLY A CA 1
ATOM 703 C C . GLY A 1 91 ? -10.745 12.912 -3.290 1.00 97.25 91 GLY A C 1
ATOM 704 O O . GLY A 1 91 ? -11.726 12.388 -2.763 1.00 97.25 91 GLY A O 1
ATOM 705 N N . GLU A 1 92 ? -10.752 13.323 -4.558 1.00 96.19 92 GLU A N 1
ATOM 706 C CA . GLU A 1 92 ? -11.926 13.209 -5.441 1.00 96.19 92 GLU A CA 1
ATOM 707 C C . GLU A 1 92 ? -12.257 11.744 -5.782 1.00 96.19 92 GLU A C 1
ATOM 709 O O . GLU A 1 92 ? -13.428 11.367 -5.821 1.00 96.19 92 GLU A O 1
ATOM 714 N N . ASP A 1 93 ? -11.223 10.906 -5.917 1.00 95.38 93 ASP A N 1
ATOM 715 C CA . ASP A 1 93 ? -11.303 9.453 -6.140 1.00 95.38 93 ASP A CA 1
ATOM 716 C C . ASP A 1 93 ? -11.754 8.655 -4.897 1.00 95.38 93 ASP A C 1
ATOM 718 O O . ASP A 1 93 ? -12.012 7.456 -4.993 1.00 95.38 93 ASP A O 1
ATOM 722 N N . LYS A 1 94 ? -11.866 9.305 -3.728 1.00 97.56 94 LYS A N 1
ATOM 723 C CA . LYS A 1 94 ? -12.306 8.713 -2.453 1.00 97.56 94 LYS A CA 1
ATOM 724 C C . LYS A 1 94 ? -11.449 7.542 -1.934 1.00 97.56 94 LYS A C 1
ATOM 726 O O . LYS A 1 94 ? -11.965 6.466 -1.642 1.00 97.56 94 LYS A O 1
ATOM 731 N N . TYR A 1 95 ? -10.153 7.749 -1.712 1.00 98.00 95 TYR A N 1
ATOM 732 C CA . TYR A 1 95 ? -9.301 6.721 -1.092 1.00 98.00 95 TYR A CA 1
ATOM 733 C C . TYR A 1 95 ? -9.451 6.671 0.446 1.00 98.00 95 TYR A C 1
ATOM 735 O O . TYR A 1 95 ? -9.516 7.730 1.074 1.00 98.00 95 TYR A O 1
ATOM 743 N N . PRO A 1 96 ? -9.413 5.491 1.095 1.00 98.06 96 PRO A N 1
ATOM 744 C CA . PRO A 1 96 ? -9.311 4.157 0.504 1.00 98.06 96 PRO A CA 1
ATOM 745 C C . PRO A 1 96 ? -10.641 3.698 -0.097 1.00 98.06 96 PRO A C 1
ATOM 747 O O . PRO A 1 96 ? -11.705 3.994 0.442 1.00 98.06 96 PRO A O 1
ATOM 750 N N . HIS A 1 97 ? -10.572 2.903 -1.161 1.00 96.19 97 HIS A N 1
ATOM 751 C CA . HIS A 1 97 ? -11.744 2.265 -1.759 1.00 96.19 97 HIS A CA 1
ATOM 752 C C . HIS A 1 97 ? -11.455 0.815 -2.152 1.00 96.19 97 HIS A C 1
ATOM 754 O O . HIS A 1 97 ? -10.319 0.344 -2.085 1.00 96.19 97 HIS A O 1
ATOM 760 N N . VAL A 1 98 ? -12.506 0.086 -2.539 1.00 97.19 98 VAL A N 1
ATOM 761 C CA . VAL A 1 98 ? -12.407 -1.323 -2.939 1.00 97.19 98 VAL A CA 1
ATOM 762 C C . VAL A 1 98 ? -11.525 -1.473 -4.174 1.00 97.19 98 VAL A C 1
ATOM 764 O O . VAL A 1 98 ? -11.867 -0.962 -5.243 1.00 97.19 98 VAL A O 1
ATOM 767 N N . TYR A 1 99 ? -10.466 -2.271 -4.046 1.00 97.50 99 TYR A N 1
ATOM 768 C CA . TYR A 1 99 ? -9.716 -2.788 -5.183 1.00 97.50 99 TYR A CA 1
ATOM 769 C C . TYR A 1 99 ? -10.347 -4.102 -5.651 1.00 97.50 99 TYR A C 1
ATOM 771 O O . TYR A 1 99 ? -10.486 -5.067 -4.894 1.00 97.50 99 TYR A O 1
ATOM 779 N N . ASN A 1 100 ? -10.773 -4.146 -6.912 1.00 94.88 100 ASN A N 1
ATOM 780 C CA . ASN A 1 100 ? -11.510 -5.295 -7.444 1.00 94.88 100 ASN A CA 1
ATOM 781 C C . ASN A 1 100 ? -10.610 -6.396 -8.018 1.00 94.88 100 ASN A C 1
ATOM 783 O O . ASN A 1 100 ? -11.085 -7.529 -8.153 1.00 94.88 100 ASN A O 1
ATOM 787 N N . ASP A 1 101 ? -9.334 -6.087 -8.285 1.00 94.62 101 ASP A N 1
ATOM 788 C CA . ASP A 1 101 ? -8.375 -6.967 -8.961 1.00 94.62 101 ASP A CA 1
ATOM 789 C C . ASP A 1 101 ? -8.899 -7.426 -10.340 1.00 94.62 101 ASP A C 1
ATOM 791 O O . ASP A 1 101 ? -9.370 -8.550 -10.535 1.00 94.62 101 ASP A O 1
ATOM 795 N N . TYR A 1 102 ? -8.885 -6.493 -11.301 1.00 93.12 102 TYR A N 1
ATOM 796 C CA . TYR A 1 102 ? -9.256 -6.766 -12.696 1.00 93.12 102 TYR A CA 1
ATOM 797 C C . TYR A 1 102 ? -8.077 -7.330 -13.502 1.00 93.12 102 TYR A C 1
ATOM 799 O O . TYR A 1 102 ? -8.284 -8.046 -14.487 1.00 93.12 102 TYR A O 1
ATOM 807 N N . GLU A 1 103 ? -6.858 -7.030 -13.057 1.00 94.56 103 GLU A N 1
ATOM 808 C CA . GLU A 1 103 ? -5.582 -7.544 -13.545 1.00 94.56 103 GLU A CA 1
ATOM 809 C C . GLU A 1 103 ? -5.405 -9.049 -13.279 1.00 94.56 103 GLU A C 1
ATOM 811 O O . GLU A 1 103 ? -4.809 -9.739 -14.109 1.00 94.56 103 GLU A O 1
ATOM 816 N N . LYS A 1 104 ? -6.013 -9.570 -12.199 1.00 94.38 104 LYS A N 1
ATOM 817 C CA . LYS A 1 104 ? -5.941 -10.963 -11.715 1.00 94.38 104 LYS A CA 1
ATOM 818 C C . LYS A 1 104 ? -4.573 -11.315 -11.131 1.00 94.38 104 LYS A C 1
ATOM 820 O O . LYS A 1 104 ? -3.983 -12.343 -11.474 1.00 94.38 104 LYS A O 1
ATOM 825 N N . PHE A 1 105 ? -4.086 -10.448 -10.253 1.00 93.88 105 PHE A N 1
ATOM 826 C CA . PHE A 1 105 ? -2.891 -10.673 -9.450 1.00 93.88 105 PHE A CA 1
ATOM 827 C C . PHE A 1 105 ? -3.087 -11.818 -8.443 1.00 93.88 105 PHE A C 1
ATOM 829 O O . PHE A 1 105 ? -4.204 -12.227 -8.119 1.00 93.88 105 PHE A O 1
ATOM 836 N N . SER A 1 106 ? -1.981 -12.388 -7.961 1.00 90.88 106 SER A N 1
ATOM 837 C CA . SER A 1 106 ? -1.990 -13.649 -7.205 1.00 90.88 106 SER A CA 1
ATOM 838 C C . SER A 1 106 ? -1.705 -13.441 -5.715 1.00 90.88 106 SER A C 1
ATOM 840 O O . SER A 1 106 ? -0.691 -13.910 -5.193 1.00 90.88 106 SER A O 1
ATOM 842 N N . PHE A 1 107 ? -2.630 -12.801 -4.999 1.00 91.50 107 PHE A N 1
ATOM 843 C CA . PHE A 1 107 ? -2.501 -12.522 -3.561 1.00 91.50 107 PHE A CA 1
ATOM 844 C C . PHE A 1 107 ? -2.744 -13.769 -2.684 1.00 91.50 107 PHE A C 1
ATOM 846 O O . PHE A 1 107 ? -3.712 -13.855 -1.931 1.00 91.50 107 PHE A O 1
ATOM 853 N N . ALA A 1 108 ? -1.855 -14.763 -2.769 1.00 86.44 108 ALA A N 1
ATOM 854 C CA . ALA A 1 108 ? -2.028 -16.102 -2.186 1.00 86.44 108 ALA A CA 1
ATOM 855 C C . ALA A 1 108 ? -2.251 -16.137 -0.656 1.00 86.44 108 ALA A C 1
ATOM 857 O O . ALA A 1 108 ? -2.759 -17.128 -0.129 1.00 86.44 108 ALA A O 1
ATOM 858 N N . HIS A 1 109 ? -1.885 -15.066 0.053 1.00 89.50 109 HIS A N 1
ATOM 859 C CA . HIS A 1 109 ? -1.992 -14.943 1.510 1.00 89.50 109 HIS A CA 1
ATOM 860 C C . HIS A 1 109 ? -3.141 -14.025 1.972 1.00 89.50 109 HIS A C 1
ATOM 862 O O . HIS A 1 109 ? -3.375 -13.905 3.176 1.00 89.50 109 HIS A O 1
ATOM 868 N N . ALA A 1 110 ? -3.878 -13.404 1.041 1.00 94.50 110 ALA A N 1
ATOM 869 C CA . ALA A 1 110 ? -4.903 -12.408 1.340 1.00 94.50 110 ALA A CA 1
ATOM 870 C C . ALA A 1 110 ? -6.257 -12.722 0.684 1.00 94.50 110 ALA A C 1
ATOM 872 O O . ALA A 1 110 ? -6.346 -12.968 -0.519 1.00 94.50 110 ALA A O 1
ATOM 873 N N . VAL A 1 111 ? -7.346 -12.641 1.452 1.00 94.75 111 VAL A N 1
ATOM 874 C CA . VAL A 1 111 ? -8.714 -12.824 0.935 1.00 94.75 111 VAL A CA 1
ATOM 875 C C . VAL A 1 111 ? -9.404 -11.487 0.666 1.00 94.75 111 VAL A C 1
ATOM 877 O O . VAL A 1 111 ? -9.148 -10.501 1.360 1.00 94.75 111 VAL A O 1
ATOM 880 N N . LYS A 1 112 ? -10.295 -11.466 -0.337 1.00 94.25 112 LYS A N 1
ATOM 881 C CA . LYS A 1 112 ? -11.186 -10.327 -0.618 1.00 94.25 112 LYS A CA 1
ATOM 882 C C . LYS A 1 112 ? -12.105 -10.065 0.596 1.00 94.25 112 LYS A C 1
ATOM 884 O O . LYS A 1 112 ? -12.459 -11.022 1.285 1.00 94.25 112 LYS A O 1
ATOM 889 N N . PRO A 1 113 ? -12.559 -8.820 0.835 1.00 95.31 113 PRO A N 1
ATOM 890 C CA . PRO A 1 113 ? -12.343 -7.618 0.024 1.00 95.31 113 PRO A CA 1
ATOM 891 C C . PRO A 1 113 ? -10.914 -7.072 0.128 1.00 95.31 113 PRO A C 1
ATOM 893 O O . PRO A 1 113 ? -10.258 -7.225 1.155 1.00 95.31 113 PRO A O 1
ATOM 896 N N . TYR A 1 114 ? -10.460 -6.428 -0.948 1.00 97.81 114 TYR A N 1
ATOM 897 C CA . TYR A 1 114 ? -9.204 -5.683 -0.976 1.00 97.81 114 TYR A CA 1
ATOM 898 C C . TYR A 1 114 ? -9.494 -4.181 -0.943 1.00 97.81 114 TYR A C 1
ATOM 900 O O . TYR A 1 114 ? -10.491 -3.738 -1.518 1.00 97.81 114 TYR A O 1
ATOM 908 N N . LEU A 1 115 ? -8.624 -3.408 -0.299 1.00 98.19 115 LEU A N 1
ATOM 909 C CA . LEU A 1 115 ? -8.608 -1.947 -0.371 1.00 98.19 115 LEU A CA 1
ATOM 910 C C . LEU A 1 115 ? -7.335 -1.483 -1.072 1.00 98.19 115 LEU A C 1
ATOM 912 O O . LEU A 1 115 ? -6.267 -2.039 -0.815 1.00 98.19 115 LEU A O 1
ATOM 916 N N . GLU A 1 116 ? -7.450 -0.440 -1.892 1.00 98.44 116 GLU A N 1
ATOM 917 C CA . GLU A 1 116 ? -6.306 0.321 -2.398 1.00 98.44 116 GLU A CA 1
ATOM 918 C C . GLU A 1 116 ? -6.207 1.704 -1.743 1.00 98.44 116 GLU A C 1
ATOM 920 O O . GLU A 1 116 ? -7.213 2.334 -1.399 1.00 98.44 116 GLU A O 1
ATOM 925 N N . PHE A 1 117 ? -4.973 2.180 -1.565 1.00 98.69 117 PHE A N 1
ATOM 926 C CA . PHE A 1 117 ? -4.676 3.511 -1.040 1.00 98.69 117 PHE A CA 1
ATOM 927 C C . PHE A 1 117 ? -3.374 4.062 -1.654 1.00 98.69 117 PHE A C 1
ATOM 929 O O . PHE A 1 117 ? -2.447 3.279 -1.871 1.00 98.69 117 PHE A O 1
ATOM 936 N N . PRO A 1 118 ? -3.249 5.372 -1.939 1.00 98.62 118 PRO A N 1
ATOM 937 C CA . PRO A 1 118 ? -2.023 5.939 -2.491 1.00 98.62 118 PRO A CA 1
ATOM 938 C C . PRO A 1 118 ? -0.862 5.857 -1.498 1.00 98.62 118 PRO A C 1
ATOM 940 O O . PRO A 1 118 ? -1.029 6.126 -0.305 1.00 98.62 118 PRO A O 1
ATOM 943 N N . ILE A 1 119 ? 0.317 5.487 -1.999 1.00 98.44 119 ILE A N 1
ATOM 944 C CA . ILE A 1 119 ? 1.532 5.318 -1.195 1.00 98.44 119 ILE A CA 1
ATOM 945 C C . ILE A 1 119 ? 2.519 6.466 -1.438 1.00 98.44 119 ILE A C 1
ATOM 947 O O . ILE A 1 119 ? 2.922 6.764 -2.563 1.00 98.44 119 ILE A O 1
ATOM 951 N N . GLU A 1 120 ? 2.918 7.109 -0.345 1.00 97.06 120 GLU A N 1
ATOM 952 C CA . GLU A 1 120 ? 3.802 8.274 -0.318 1.00 97.06 120 GLU A CA 1
ATOM 953 C C . GLU A 1 120 ? 5.162 7.904 0.282 1.00 97.06 120 GLU A C 1
ATOM 955 O O . GLU A 1 120 ? 5.271 6.967 1.069 1.00 97.06 120 GLU A O 1
ATOM 960 N N . ARG A 1 121 ? 6.214 8.648 -0.072 1.00 95.88 121 ARG A N 1
ATOM 961 C CA . ARG A 1 121 ? 7.575 8.407 0.442 1.00 95.88 121 ARG A CA 1
ATOM 962 C C . ARG A 1 121 ? 7.864 9.170 1.738 1.00 95.88 121 ARG A C 1
ATOM 964 O O . ARG A 1 121 ? 7.291 10.231 1.997 1.00 95.88 121 ARG A O 1
ATOM 971 N N . SER A 1 122 ? 8.852 8.679 2.486 1.00 93.38 122 SER A N 1
ATOM 972 C CA . SER A 1 122 ? 9.319 9.218 3.771 1.00 93.38 122 SER A CA 1
ATOM 973 C C . SER A 1 122 ? 8.291 9.086 4.906 1.00 93.38 122 SER A C 1
ATOM 975 O O . SER A 1 122 ? 8.098 10.032 5.670 1.00 93.38 122 SER A O 1
ATOM 977 N N . ALA A 1 123 ? 7.620 7.931 4.984 1.00 94.19 123 ALA A N 1
ATOM 978 C CA . ALA A 1 123 ? 6.550 7.585 5.927 1.00 94.19 123 ALA A CA 1
ATOM 979 C C . ALA A 1 123 ? 5.399 8.610 5.967 1.00 94.19 123 ALA A C 1
ATOM 981 O O . ALA A 1 123 ? 4.692 8.759 6.968 1.00 94.19 123 ALA A O 1
ATOM 982 N N . LYS A 1 124 ? 5.213 9.352 4.870 1.00 95.19 124 LYS A N 1
ATOM 983 C CA . LYS A 1 124 ? 4.094 10.278 4.709 1.00 95.19 124 LYS A CA 1
ATOM 984 C C . LYS A 1 124 ? 2.825 9.496 4.401 1.00 95.19 124 LYS A C 1
ATOM 986 O O . LYS A 1 124 ? 2.860 8.373 3.914 1.00 95.19 124 LYS A O 1
ATOM 991 N N . THR A 1 125 ? 1.689 10.124 4.669 1.00 96.31 125 THR A N 1
ATOM 992 C CA . THR A 1 125 ? 0.380 9.580 4.315 1.00 96.31 125 THR A CA 1
ATOM 993 C C . THR A 1 125 ? -0.295 10.497 3.309 1.00 96.31 125 THR A C 1
ATOM 995 O O . THR A 1 125 ? -0.200 11.723 3.412 1.00 96.31 125 THR A O 1
ATOM 998 N N . TYR A 1 126 ? -0.962 9.898 2.322 1.00 97.62 126 TYR A N 1
ATOM 999 C CA . TYR A 1 126 ? -1.745 10.632 1.337 1.00 97.62 126 TYR A CA 1
ATOM 1000 C C . TYR A 1 126 ? -2.831 11.473 2.023 1.00 97.62 126 TYR A C 1
ATOM 1002 O O . TYR A 1 126 ? -3.518 11.013 2.939 1.00 97.62 126 TYR A O 1
ATOM 1010 N N . ASN A 1 127 ? -2.967 12.723 1.579 1.00 96.00 127 ASN A N 1
ATOM 1011 C CA . ASN A 1 127 ? -3.766 13.759 2.238 1.00 96.00 127 ASN A CA 1
ATOM 1012 C C . ASN A 1 127 ? -4.992 14.220 1.427 1.00 96.00 127 ASN A C 1
ATOM 1014 O O . ASN A 1 127 ? -5.657 15.171 1.832 1.00 96.00 127 ASN A O 1
ATOM 1018 N N . GLY A 1 128 ? -5.291 13.570 0.296 1.00 96.50 128 GLY A N 1
ATOM 1019 C CA . GLY A 1 128 ? -6.381 13.959 -0.606 1.00 96.50 128 GLY A CA 1
ATOM 1020 C C . GLY A 1 128 ? -5.976 14.841 -1.794 1.00 96.50 128 GLY A C 1
ATOM 1021 O O . GLY A 1 128 ? -6.855 15.319 -2.502 1.00 96.50 128 GLY A O 1
ATOM 1022 N N . GLY A 1 129 ? -4.675 15.070 -2.019 1.00 96.19 129 GLY A N 1
ATOM 1023 C CA . GLY A 1 129 ? -4.158 15.729 -3.227 1.00 96.19 129 GLY A CA 1
ATOM 1024 C C . GLY A 1 129 ? -4.200 14.838 -4.480 1.00 96.19 129 GLY A C 1
ATOM 1025 O O . GLY A 1 129 ? -5.028 13.937 -4.598 1.00 96.19 129 GLY A O 1
ATOM 1026 N N . SER A 1 130 ? -3.269 15.043 -5.418 1.00 96.81 130 SER A N 1
ATOM 1027 C CA . SER A 1 130 ? -3.083 14.097 -6.531 1.00 96.81 130 SER A CA 1
ATOM 1028 C C . SER A 1 130 ? -2.528 12.765 -5.999 1.00 96.81 130 SER A C 1
ATOM 1030 O O . SER A 1 130 ? -1.518 12.803 -5.298 1.00 96.81 130 SER A O 1
ATOM 1032 N N . PRO A 1 131 ? -3.137 11.604 -6.302 1.00 96.44 131 PRO A N 1
ATOM 1033 C CA . PRO A 1 131 ? -2.741 10.311 -5.732 1.00 96.44 131 PRO A CA 1
ATOM 1034 C C . PRO A 1 131 ? -1.502 9.680 -6.395 1.00 96.44 131 PRO A C 1
ATOM 1036 O O . PRO A 1 131 ? -1.078 8.599 -5.999 1.00 96.44 131 PRO A O 1
ATOM 1039 N N . GLY A 1 132 ? -0.937 10.293 -7.442 1.00 96.31 132 GLY A N 1
ATOM 1040 C CA . GLY A 1 132 ? 0.170 9.701 -8.203 1.00 96.31 132 GLY A CA 1
ATOM 1041 C C . GLY A 1 132 ? -0.194 8.368 -8.881 1.00 96.31 132 GLY A C 1
ATOM 1042 O O . GLY A 1 132 ? -1.372 8.026 -9.025 1.00 96.31 132 GLY A O 1
ATOM 1043 N N . ALA A 1 133 ? 0.823 7.610 -9.301 1.00 96.88 133 ALA A N 1
ATOM 1044 C CA . ALA A 1 133 ? 0.664 6.346 -10.031 1.00 96.88 133 ALA A CA 1
ATOM 1045 C C . ALA A 1 133 ? 0.555 5.098 -9.134 1.00 96.88 133 ALA A C 1
ATOM 1047 O O . ALA A 1 133 ? 0.010 4.086 -9.576 1.00 96.88 133 ALA A O 1
ATOM 1048 N N . ASP A 1 134 ? 1.056 5.171 -7.897 1.00 98.38 134 ASP A N 1
ATOM 1049 C CA . ASP A 1 134 ? 1.336 3.994 -7.067 1.00 98.38 134 ASP A CA 1
ATOM 1050 C C . ASP A 1 134 ? 0.300 3.814 -5.944 1.00 98.38 134 ASP A C 1
ATOM 1052 O O . ASP A 1 134 ? -0.179 4.785 -5.345 1.00 98.38 134 ASP A O 1
ATOM 1056 N N . ARG A 1 135 ? -0.075 2.564 -5.651 1.00 98.62 135 ARG A N 1
ATOM 1057 C CA . ARG A 1 135 ? -1.059 2.193 -4.620 1.00 98.62 135 ARG A CA 1
ATOM 1058 C C . ARG A 1 135 ? -0.544 1.024 -3.790 1.00 98.62 135 ARG A C 1
ATOM 1060 O O . ARG A 1 135 ? -0.043 0.055 -4.352 1.00 98.62 135 ARG A O 1
ATOM 1067 N N . ILE A 1 136 ? -0.737 1.055 -2.473 1.00 98.50 136 ILE A N 1
ATOM 1068 C CA . ILE A 1 136 ? -0.708 -0.171 -1.664 1.00 98.50 136 ILE A CA 1
ATOM 1069 C C . ILE A 1 136 ? -2.060 -0.878 -1.783 1.00 98.50 136 ILE A C 1
ATOM 1071 O O . ILE A 1 136 ? -3.102 -0.224 -1.737 1.00 98.50 136 ILE A O 1
ATOM 1075 N N . VAL A 1 137 ? -2.042 -2.207 -1.896 1.00 98.56 137 VAL A N 1
ATOM 1076 C CA . VAL A 1 137 ? -3.223 -3.069 -1.786 1.00 98.56 137 VAL A CA 1
ATOM 1077 C C . VAL A 1 137 ? -3.134 -3.888 -0.499 1.00 98.56 137 VAL A C 1
ATOM 1079 O O . VAL A 1 137 ? -2.133 -4.564 -0.247 1.00 98.56 137 VAL A O 1
ATOM 1082 N N . ILE A 1 138 ? -4.201 -3.860 0.300 1.00 98.38 138 ILE A N 1
ATOM 1083 C CA . ILE A 1 138 ? -4.349 -4.665 1.522 1.00 98.38 138 ILE A CA 1
ATOM 1084 C C . ILE A 1 138 ? -5.614 -5.528 1.469 1.00 98.38 138 IL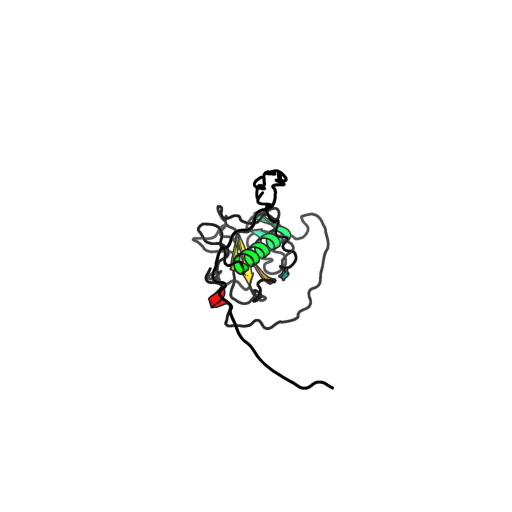E A C 1
ATOM 1086 O O . ILE A 1 138 ? -6.618 -5.146 0.870 1.00 98.38 138 ILE A O 1
ATOM 1090 N N . GLY A 1 139 ? -5.571 -6.693 2.114 1.00 97.38 139 GLY A N 1
ATOM 1091 C CA . GLY A 1 139 ? -6.644 -7.692 2.146 1.00 97.38 139 GLY A CA 1
ATOM 1092 C C . GLY A 1 139 ? -6.705 -8.431 3.478 1.00 97.38 139 GLY A C 1
ATOM 1093 O O . GLY A 1 139 ? -5.983 -8.078 4.405 1.00 97.38 139 GLY A O 1
ATOM 1094 N N . SER A 1 140 ? -7.567 -9.448 3.604 1.00 97.25 140 SER A N 1
ATOM 1095 C CA . SER A 1 140 ? -7.805 -10.146 4.888 1.00 97.25 140 SER A CA 1
ATOM 1096 C C . SER A 1 140 ? -8.034 -9.172 6.060 1.00 97.25 140 SER A C 1
ATOM 1098 O O . SER A 1 140 ? -7.478 -9.347 7.145 1.00 97.25 140 SER A O 1
ATOM 1100 N N . ILE A 1 141 ? -8.789 -8.100 5.806 1.00 97.44 141 ILE A N 1
ATOM 1101 C CA . ILE A 1 141 ? -8.977 -6.988 6.743 1.00 97.44 141 ILE A CA 1
ATOM 1102 C C . ILE A 1 141 ? -9.779 -7.464 7.960 1.00 97.44 141 ILE A C 1
ATOM 1104 O O . ILE A 1 141 ? -10.812 -8.121 7.814 1.00 97.44 141 ILE A O 1
ATOM 1108 N N . ALA A 1 142 ? -9.304 -7.116 9.155 1.00 96.06 142 ALA A N 1
ATOM 1109 C CA . ALA A 1 142 ? -9.970 -7.426 10.410 1.00 96.06 142 ALA A CA 1
ATOM 1110 C C . ALA A 1 142 ? -11.332 -6.724 10.525 1.00 96.06 142 ALA A C 1
ATOM 1112 O O . ALA A 1 142 ? -11.489 -5.587 10.084 1.00 96.06 142 ALA A O 1
ATOM 1113 N N . GLU A 1 143 ? -12.315 -7.369 11.165 1.00 94.00 143 GLU A N 1
ATOM 1114 C CA . GLU A 1 143 ? -13.664 -6.795 11.339 1.00 94.00 143 GLU A CA 1
ATOM 1115 C C . GLU A 1 143 ? -13.669 -5.498 12.173 1.00 94.00 143 GLU A C 1
ATOM 1117 O O . GLU A 1 143 ? -14.576 -4.680 12.035 1.00 94.00 143 GLU A O 1
ATOM 1122 N N . ASP A 1 144 ? -12.649 -5.301 13.012 1.00 93.75 144 ASP A N 1
ATOM 1123 C CA . ASP A 1 144 ? -12.404 -4.099 13.815 1.00 93.75 144 ASP A CA 1
ATOM 1124 C C . ASP A 1 144 ? -11.364 -3.145 13.192 1.00 93.75 144 ASP A C 1
ATOM 1126 O O . ASP A 1 144 ? -10.989 -2.155 13.817 1.00 93.75 144 ASP A O 1
ATOM 1130 N N . PHE A 1 145 ? -10.891 -3.437 11.972 1.00 95.75 145 PHE A N 1
ATOM 1131 C CA . PHE A 1 145 ? -9.830 -2.719 11.254 1.00 95.75 145 PHE A CA 1
ATOM 1132 C C . PHE A 1 145 ? -8.478 -2.631 11.996 1.00 95.75 145 PHE A C 1
ATOM 1134 O O . PHE A 1 145 ? -7.593 -1.883 11.580 1.00 95.75 145 PHE A O 1
ATOM 1141 N N . SER A 1 146 ? -8.263 -3.430 13.050 1.00 96.12 146 SER A N 1
ATOM 1142 C CA . SER A 1 146 ? -6.989 -3.485 13.788 1.00 96.12 146 SER A CA 1
ATOM 1143 C C . SER A 1 146 ? -5.839 -4.093 12.979 1.00 96.12 146 SER A C 1
ATOM 1145 O O . SER A 1 146 ? -4.668 -3.922 13.319 1.00 96.12 146 SER A O 1
ATOM 1147 N N . SER A 1 147 ? -6.137 -4.831 11.908 1.00 97.44 147 SER A N 1
ATOM 1148 C CA . SER A 1 147 ? -5.108 -5.433 11.066 1.00 97.44 147 SER A CA 1
ATOM 1149 C C . SER A 1 147 ? -5.569 -5.761 9.650 1.00 97.44 147 SER A C 1
ATOM 1151 O O . SER A 1 147 ? -6.764 -5.829 9.360 1.00 97.44 147 SER A O 1
ATOM 1153 N N . ALA A 1 148 ? -4.594 -5.972 8.767 1.00 97.94 148 ALA A N 1
ATOM 1154 C CA . ALA A 1 148 ? -4.775 -6.514 7.424 1.00 97.94 148 ALA A CA 1
ATOM 1155 C C . ALA A 1 148 ? -3.511 -7.259 6.970 1.00 97.94 148 ALA A C 1
ATOM 1157 O O . ALA A 1 148 ? -2.477 -7.232 7.633 1.00 97.94 148 ALA A O 1
ATOM 1158 N N . VAL A 1 149 ? -3.588 -7.914 5.817 1.00 97.88 149 VAL A N 1
ATOM 1159 C CA . VAL A 1 149 ? -2.468 -8.549 5.119 1.00 97.88 149 VAL A CA 1
ATOM 1160 C C . VAL A 1 149 ? -2.072 -7.691 3.918 1.00 97.88 149 VAL A C 1
ATOM 1162 O O . VAL A 1 149 ? -2.927 -7.316 3.111 1.00 97.88 149 VAL A O 1
ATOM 1165 N N . TYR A 1 150 ? -0.777 -7.409 3.784 1.00 97.56 150 TYR A N 1
ATOM 1166 C CA . TYR A 1 150 ? -0.187 -6.838 2.576 1.00 97.56 150 TYR A CA 1
ATOM 1167 C C . TYR A 1 150 ? -0.438 -7.760 1.372 1.00 97.56 150 TYR A C 1
ATOM 1169 O O . TYR A 1 150 ? -0.169 -8.959 1.440 1.00 97.56 150 TYR A O 1
ATOM 1177 N N . CYS A 1 151 ? -0.966 -7.206 0.279 1.00 97.50 151 CYS A N 1
ATOM 1178 C CA . CYS A 1 151 ? -1.166 -7.940 -0.973 1.00 97.50 151 CYS A CA 1
ATOM 1179 C C . CYS A 1 151 ? -0.029 -7.655 -1.958 1.00 97.50 151 CYS A C 1
ATOM 1181 O O . CYS A 1 151 ? 0.679 -8.575 -2.357 1.00 97.50 151 CYS A O 1
ATOM 1183 N N . ALA A 1 152 ? 0.126 -6.380 -2.322 1.00 97.56 152 ALA A N 1
ATOM 1184 C CA . ALA A 1 152 ? 1.165 -5.857 -3.203 1.00 97.56 152 ALA A CA 1
ATOM 1185 C C . ALA A 1 152 ? 1.231 -4.325 -3.069 1.00 97.56 152 ALA A C 1
ATOM 1187 O O . ALA A 1 152 ? 0.282 -3.689 -2.600 1.00 97.56 152 ALA A O 1
ATOM 1188 N N . VAL A 1 153 ? 2.310 -3.717 -3.564 1.00 98.12 153 VAL A N 1
ATOM 1189 C CA . VAL A 1 153 ? 2.246 -2.354 -4.111 1.00 98.12 153 VAL A CA 1
ATOM 1190 C C . VAL A 1 153 ? 2.072 -2.486 -5.621 1.00 98.12 153 VAL A C 1
ATOM 1192 O O . VAL A 1 153 ? 2.715 -3.329 -6.245 1.00 98.12 153 VAL A O 1
ATOM 1195 N N . ILE A 1 154 ? 1.187 -1.688 -6.210 1.00 98.19 154 ILE A N 1
ATOM 1196 C CA . ILE A 1 154 ? 0.868 -1.699 -7.640 1.00 98.19 154 ILE A CA 1
ATOM 1197 C C . ILE A 1 154 ? 1.077 -0.306 -8.243 1.00 98.19 154 ILE A C 1
ATOM 1199 O O . ILE A 1 154 ? 0.930 0.698 -7.549 1.00 98.19 154 ILE A O 1
ATOM 1203 N N . THR A 1 155 ? 1.401 -0.240 -9.534 1.00 97.94 155 THR A N 1
ATOM 1204 C CA . THR A 1 155 ? 1.670 1.015 -10.252 1.00 97.94 155 THR A CA 1
ATOM 1205 C C . THR A 1 155 ? 0.928 1.108 -11.584 1.00 97.94 155 THR A C 1
ATOM 1207 O O . THR A 1 155 ? 0.843 0.129 -12.333 1.00 97.94 155 THR A O 1
ATOM 1210 N N . HIS A 1 156 ? 0.406 2.297 -11.893 1.00 96.69 156 HIS A N 1
ATOM 1211 C CA . HIS A 1 156 ? -0.065 2.656 -13.234 1.00 96.69 156 HIS A CA 1
ATOM 1212 C C . HIS A 1 156 ? 1.079 2.896 -14.228 1.00 96.69 156 HIS A C 1
ATOM 1214 O O . HIS A 1 156 ? 0.840 2.896 -15.440 1.00 96.69 156 HIS A O 1
ATOM 1220 N N . ASP A 1 157 ? 2.316 3.107 -13.767 1.00 94.81 157 ASP A N 1
ATOM 1221 C CA . ASP A 1 157 ? 3.407 3.459 -14.668 1.00 94.81 157 ASP A CA 1
ATOM 1222 C C . ASP A 1 157 ? 3.615 2.369 -15.720 1.00 94.81 157 ASP A C 1
ATOM 1224 O O . ASP A 1 157 ? 3.540 1.161 -15.462 1.00 94.81 157 ASP A O 1
ATOM 1228 N N . GLY A 1 158 ? 3.915 2.784 -16.950 1.00 89.69 158 GLY A N 1
ATOM 1229 C CA . GLY A 1 158 ? 4.095 1.890 -18.100 1.00 89.69 158 GLY A CA 1
ATOM 1230 C C . GLY A 1 158 ? 2.856 1.077 -18.509 1.00 89.69 158 GLY A C 1
ATOM 1231 O O . GLY A 1 158 ? 2.933 0.346 -19.499 1.00 89.69 158 GLY A O 1
ATOM 1232 N N . GLN A 1 159 ? 1.727 1.197 -17.803 1.00 92.06 159 GLN A N 1
ATOM 1233 C CA . GLN A 1 159 ? 0.477 0.543 -18.173 1.00 92.06 159 GLN A CA 1
ATOM 1234 C C . GLN A 1 159 ? -0.310 1.372 -19.186 1.00 92.06 159 GLN A C 1
ATOM 1236 O O . GLN A 1 159 ? -0.057 2.552 -19.426 1.00 92.06 159 GLN A O 1
ATOM 1241 N N . LYS A 1 160 ? -1.271 0.717 -19.841 1.00 88.50 160 LYS A N 1
ATOM 1242 C CA . LYS A 1 160 ? -2.190 1.359 -20.785 1.00 88.50 160 LYS A CA 1
ATOM 1243 C C . LYS A 1 160 ? -3.567 1.459 -20.150 1.00 88.50 160 LYS A C 1
ATOM 1245 O O . LYS A 1 160 ? -4.044 0.478 -19.582 1.00 88.50 160 LYS A O 1
ATOM 1250 N N . LYS A 1 161 ? -4.249 2.589 -20.369 1.00 88.38 161 LYS A N 1
ATOM 1251 C CA . LYS A 1 161 ? -5.522 2.918 -19.698 1.00 88.38 161 LYS A CA 1
ATOM 1252 C C . LYS A 1 161 ? -5.294 2.959 -18.175 1.00 88.38 161 LYS A C 1
ATOM 1254 O O . LYS A 1 161 ? -4.204 3.311 -17.747 1.00 88.38 161 LYS A O 1
ATOM 1259 N N . ASN A 1 162 ? -6.288 2.560 -17.388 1.00 89.25 162 ASN A N 1
ATOM 1260 C CA . ASN A 1 162 ? -6.248 2.558 -15.925 1.00 89.25 162 ASN A CA 1
ATOM 1261 C C . ASN A 1 162 ? -5.813 1.185 -15.371 1.00 89.25 162 ASN A C 1
ATOM 1263 O O . ASN A 1 162 ? -6.320 0.757 -14.342 1.00 89.25 162 ASN A O 1
ATOM 1267 N N . GLY A 1 163 ? -4.973 0.446 -16.104 1.00 93.00 163 GLY A N 1
ATOM 1268 C CA . GLY A 1 163 ? -4.464 -0.849 -15.645 1.00 93.00 163 GLY A CA 1
ATOM 1269 C C . GLY A 1 163 ? -3.290 -0.686 -14.685 1.00 93.00 163 GLY A C 1
ATOM 1270 O O . GLY A 1 163 ? -2.608 0.340 -14.706 1.00 93.00 163 GLY A O 1
ATOM 1271 N N . PHE A 1 164 ? -3.031 -1.714 -13.888 1.00 97.00 164 PHE A N 1
ATOM 1272 C CA . PHE A 1 164 ? -1.900 -1.773 -12.964 1.00 97.00 164 PHE A CA 1
ATOM 1273 C C . PHE A 1 164 ? -0.879 -2.867 -13.318 1.00 97.00 164 PHE A C 1
ATOM 1275 O O . PHE A 1 164 ? -1.163 -3.799 -14.071 1.00 97.00 164 PHE A O 1
ATOM 1282 N N . ALA A 1 165 ? 0.318 -2.763 -12.741 1.00 96.69 165 ALA A N 1
ATOM 1283 C CA . ALA A 1 165 ? 1.267 -3.865 -12.579 1.00 96.69 165 ALA A CA 1
ATOM 1284 C C . ALA A 1 165 ? 1.782 -3.895 -11.134 1.00 96.69 165 ALA A C 1
ATOM 1286 O O . ALA A 1 165 ? 2.010 -2.840 -10.546 1.00 96.69 165 ALA A O 1
ATOM 1287 N N . GLU A 1 166 ? 1.999 -5.083 -10.574 1.00 96.69 166 GLU A N 1
ATOM 1288 C CA . GLU A 1 166 ? 2.615 -5.238 -9.252 1.00 96.69 166 GLU A CA 1
ATOM 1289 C C . GLU A 1 166 ? 4.090 -4.791 -9.285 1.00 96.69 166 GLU A C 1
ATOM 1291 O O . GLU A 1 166 ? 4.860 -5.193 -10.165 1.00 96.69 166 GLU A O 1
ATOM 1296 N N . CYS A 1 167 ? 4.490 -3.965 -8.320 1.00 97.25 167 CYS A N 1
ATOM 1297 C CA . CYS A 1 167 ? 5.849 -3.456 -8.138 1.00 97.25 167 CYS A CA 1
ATOM 1298 C C . CYS A 1 167 ? 6.786 -4.536 -7.580 1.00 97.25 167 CYS A C 1
ATOM 1300 O O . CYS A 1 167 ? 6.334 -5.450 -6.895 1.00 97.25 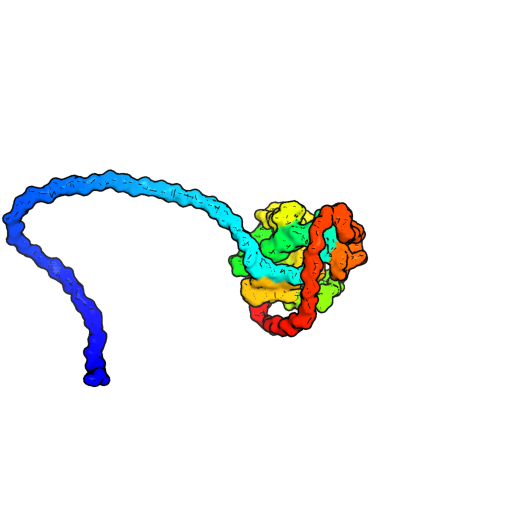167 CYS A O 1
ATOM 1302 N N . ALA A 1 168 ? 8.089 -4.444 -7.857 1.00 96.38 168 ALA A N 1
ATOM 1303 C CA . ALA A 1 168 ? 9.055 -5.429 -7.362 1.00 96.38 168 ALA A CA 1
ATOM 1304 C C . ALA A 1 168 ? 9.284 -5.284 -5.847 1.00 96.38 168 ALA A C 1
ATOM 1306 O O . ALA A 1 168 ? 9.615 -4.189 -5.404 1.00 96.38 168 ALA A O 1
ATOM 1307 N N . ASP A 1 169 ? 9.184 -6.364 -5.072 1.00 94.50 169 ASP A N 1
ATOM 1308 C CA . ASP A 1 169 ? 9.475 -6.404 -3.625 1.00 94.50 169 ASP A CA 1
ATOM 1309 C C . ASP A 1 169 ? 10.373 -7.608 -3.252 1.00 94.50 169 ASP A C 1
ATOM 1311 O O . ASP A 1 169 ? 10.852 -8.319 -4.136 1.00 94.50 169 ASP A O 1
ATOM 1315 N N . ASP A 1 170 ? 10.676 -7.819 -1.966 1.00 91.88 170 ASP A N 1
ATOM 1316 C CA . ASP A 1 170 ? 11.478 -8.958 -1.484 1.00 91.88 170 ASP A CA 1
ATOM 1317 C C . ASP A 1 170 ? 10.671 -10.118 -0.868 1.00 91.88 170 ASP A C 1
ATOM 1319 O O . ASP A 1 170 ? 11.269 -11.055 -0.333 1.00 91.88 170 ASP A O 1
ATOM 1323 N N . THR A 1 171 ? 9.336 -10.105 -0.967 1.00 87.12 171 THR A N 1
ATOM 1324 C CA . THR A 1 171 ? 8.463 -11.139 -0.388 1.00 87.12 171 THR A CA 1
ATOM 1325 C C . THR A 1 171 ? 7.527 -11.766 -1.419 1.00 87.12 171 THR A C 1
ATOM 1327 O O . THR A 1 171 ? 7.746 -12.907 -1.831 1.00 87.12 171 THR A O 1
ATOM 1330 N N . MET A 1 172 ? 6.475 -11.054 -1.818 1.00 84.50 172 MET A N 1
ATOM 1331 C CA . MET A 1 172 ? 5.370 -11.582 -2.619 1.00 84.50 172 MET A CA 1
ATOM 1332 C C . MET A 1 172 ? 5.638 -11.474 -4.118 1.00 84.50 172 MET A C 1
ATOM 1334 O O . MET A 1 172 ? 5.228 -12.353 -4.880 1.00 84.50 172 MET A O 1
ATOM 1338 N N . ASN A 1 173 ? 6.364 -10.440 -4.545 1.00 90.25 173 ASN A N 1
ATOM 1339 C CA . ASN A 1 173 ? 6.580 -10.129 -5.948 1.00 90.25 173 ASN A CA 1
ATOM 1340 C C . ASN A 1 173 ? 8.042 -9.763 -6.302 1.00 90.25 173 ASN A C 1
ATOM 1342 O O . ASN A 1 173 ? 8.324 -8.683 -6.835 1.00 90.25 173 ASN A O 1
ATOM 1346 N N . PRO A 1 174 ? 9.001 -10.697 -6.152 1.00 88.94 174 PRO A N 1
ATOM 1347 C CA . PRO A 1 174 ? 10.409 -10.490 -6.523 1.00 88.94 174 PRO A CA 1
ATOM 1348 C C . PRO A 1 174 ? 10.672 -10.374 -8.035 1.00 88.94 174 PRO A C 1
ATOM 1350 O O . PRO A 1 174 ? 11.822 -10.273 -8.466 1.00 88.94 174 PRO A O 1
ATOM 1353 N N . ARG A 1 175 ? 9.628 -10.433 -8.872 1.00 87.50 175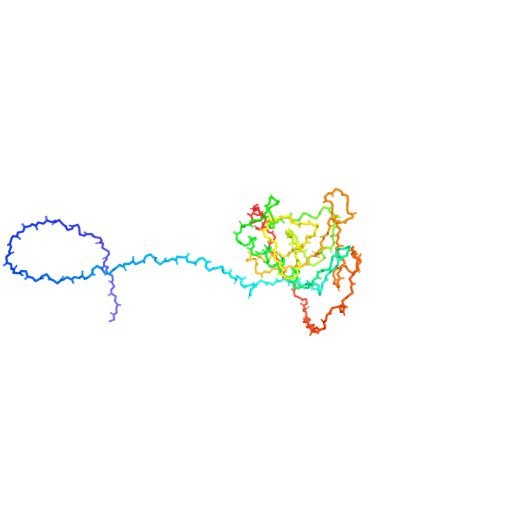 ARG A N 1
ATOM 1354 C CA . ARG A 1 175 ? 9.702 -10.265 -10.336 1.00 87.50 175 ARG A CA 1
ATOM 1355 C C . ARG A 1 175 ? 8.788 -9.151 -10.848 1.00 87.50 175 ARG A C 1
ATOM 1357 O O . ARG A 1 175 ? 8.507 -9.104 -12.045 1.00 87.50 175 ARG A O 1
ATOM 1364 N N . GLY A 1 176 ? 8.337 -8.284 -9.945 1.00 87.75 176 GLY A N 1
ATOM 1365 C CA . GLY A 1 176 ? 7.487 -7.152 -10.263 1.00 87.75 176 GLY A CA 1
ATOM 1366 C C . GLY A 1 176 ? 8.132 -6.117 -11.166 1.00 87.75 176 GLY A C 1
ATOM 1367 O O . GLY A 1 176 ? 9.303 -6.194 -11.546 1.00 87.75 176 GLY A O 1
ATOM 1368 N N . LYS A 1 177 ? 7.342 -5.101 -11.498 1.00 88.62 177 LYS A N 1
ATOM 1369 C CA . LYS A 1 177 ? 7.792 -3.986 -12.313 1.00 88.62 177 LYS A CA 1
ATOM 1370 C C . LYS A 1 177 ? 8.733 -3.085 -11.517 1.00 88.62 177 LYS A C 1
ATOM 1372 O O . LYS A 1 177 ? 8.320 -2.472 -10.542 1.00 88.62 177 LYS A O 1
ATOM 1377 N N . GLY A 1 178 ? 9.972 -2.961 -11.982 1.00 86.44 17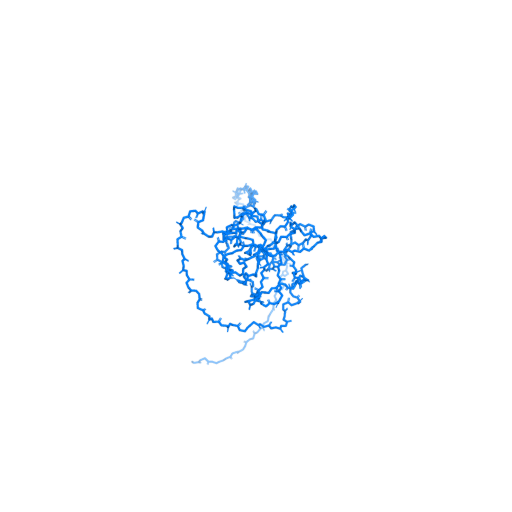8 GLY A N 1
ATOM 1378 C CA . GLY A 1 178 ? 11.044 -2.233 -11.306 1.00 86.44 178 GLY A CA 1
ATOM 1379 C C . GLY A 1 178 ? 12.219 -3.156 -10.998 1.00 86.44 178 GLY A C 1
ATOM 1380 O O . GLY A 1 178 ? 12.352 -4.233 -11.582 1.00 86.44 178 GLY A O 1
ATOM 1381 N N . LYS A 1 179 ? 13.100 -2.729 -10.092 1.00 83.38 179 LYS A N 1
ATOM 1382 C CA . LYS A 1 179 ? 14.156 -3.577 -9.521 1.00 83.38 179 LYS A CA 1
ATOM 1383 C C . LYS A 1 179 ? 14.310 -3.260 -8.044 1.00 83.38 179 LYS A C 1
ATOM 1385 O O . LYS A 1 179 ? 14.744 -2.165 -7.697 1.00 83.38 179 LYS A O 1
ATOM 1390 N N . TYR A 1 180 ? 13.988 -4.228 -7.195 1.00 84.62 180 TYR A N 1
ATOM 1391 C CA . TYR A 1 180 ? 14.234 -4.148 -5.763 1.00 84.62 180 TYR A CA 1
ATOM 1392 C C . TYR A 1 180 ? 15.389 -5.077 -5.373 1.00 84.62 180 TYR A C 1
ATOM 1394 O O . TYR A 1 180 ? 15.505 -6.187 -5.892 1.00 84.62 180 TYR A O 1
ATOM 1402 N N . VAL A 1 181 ? 16.267 -4.594 -4.494 1.00 76.81 181 VAL A N 1
ATOM 1403 C CA . VAL A 1 181 ? 17.362 -5.365 -3.896 1.00 76.81 181 VAL A CA 1
ATOM 1404 C C . VAL A 1 181 ? 17.364 -5.029 -2.403 1.00 76.81 181 VAL A C 1
ATOM 1406 O O . VAL A 1 181 ? 17.749 -3.910 -2.054 1.00 76.81 181 VAL A O 1
ATOM 1409 N N . PRO A 1 182 ? 16.917 -5.936 -1.516 1.00 69.31 182 PRO A N 1
ATOM 1410 C CA . PRO A 1 182 ? 16.934 -5.672 -0.082 1.00 69.31 182 PRO A CA 1
ATOM 1411 C C . PRO A 1 182 ? 18.371 -5.437 0.407 1.00 69.31 182 PRO A C 1
ATOM 1413 O O . PRO A 1 182 ? 19.306 -6.116 -0.023 1.00 69.31 182 PRO A O 1
ATOM 1416 N N . GLY A 1 183 ? 18.549 -4.459 1.299 1.00 58.72 183 GLY A N 1
ATOM 1417 C CA . GLY A 1 183 ? 19.853 -4.111 1.878 1.00 58.72 183 GLY A CA 1
ATOM 1418 C C . GLY A 1 183 ? 20.719 -3.127 1.076 1.00 58.72 183 GLY A C 1
ATOM 1419 O O . GLY A 1 183 ? 21.884 -2.948 1.419 1.00 58.72 183 GLY A O 1
ATOM 1420 N N . SER A 1 184 ? 20.192 -2.456 0.040 1.00 51.41 184 SER A N 1
ATOM 1421 C CA . SER A 1 184 ? 20.865 -1.294 -0.584 1.00 51.41 184 SER A CA 1
ATOM 1422 C C . SER A 1 184 ? 20.547 0.054 0.094 1.00 51.41 184 SER A C 1
ATOM 1424 O O . SER A 1 184 ? 20.871 1.109 -0.448 1.00 51.41 184 SER A O 1
ATOM 1426 N N . GLY A 1 185 ? 19.881 0.010 1.248 1.00 44.94 185 GLY A N 1
ATOM 1427 C CA . GLY A 1 185 ? 19.709 1.089 2.221 1.00 44.94 185 GLY A CA 1
ATOM 1428 C C . GLY A 1 185 ? 20.007 0.524 3.613 1.00 44.94 185 GLY A C 1
ATOM 1429 O O . GLY A 1 185 ? 19.968 -0.696 3.785 1.00 44.94 185 GLY A O 1
ATOM 1430 N N . ASP A 1 186 ? 20.381 1.389 4.555 1.00 42.56 186 ASP A N 1
ATOM 1431 C CA . ASP A 1 186 ? 21.168 1.006 5.733 1.00 42.56 186 ASP A CA 1
ATOM 1432 C C . ASP A 1 186 ? 20.548 -0.073 6.640 1.00 42.56 186 ASP A C 1
ATOM 1434 O O . ASP A 1 186 ? 19.334 -0.232 6.764 1.00 42.56 186 ASP A O 1
ATOM 1438 N N . VAL A 1 187 ? 21.441 -0.843 7.265 1.00 43.75 187 VAL A N 1
ATOM 1439 C CA . VAL A 1 187 ? 21.139 -2.113 7.930 1.00 43.75 187 VAL A CA 1
ATOM 1440 C C . VAL A 1 187 ? 20.511 -1.899 9.310 1.00 43.75 187 VAL A C 1
ATOM 1442 O O . VAL A 1 187 ? 21.208 -1.498 10.239 1.00 43.75 187 VAL A O 1
ATOM 1445 N N . GLU A 1 188 ? 19.256 -2.314 9.495 1.00 39.69 188 GLU A N 1
ATOM 1446 C CA . GLU A 1 188 ? 18.779 -2.760 10.809 1.00 39.69 188 GLU A CA 1
ATOM 1447 C C . GLU A 1 188 ? 17.998 -4.076 10.683 1.00 39.69 188 GLU A C 1
ATOM 1449 O O . GLU A 1 188 ? 16.913 -4.159 10.107 1.00 39.69 188 GLU A O 1
ATOM 1454 N N . GLU A 1 189 ? 18.610 -5.150 11.181 1.00 42.69 189 GLU A N 1
ATOM 1455 C CA . GLU A 1 189 ? 18.086 -6.506 11.079 1.00 42.69 189 GLU A CA 1
ATOM 1456 C C . GLU A 1 189 ? 17.021 -6.758 12.151 1.00 42.69 189 GLU A C 1
ATOM 1458 O O . GLU A 1 189 ? 17.347 -7.003 13.312 1.00 42.69 189 GLU A O 1
ATOM 1463 N N . HIS A 1 190 ? 15.745 -6.801 11.759 1.00 39.44 190 HIS A N 1
ATOM 1464 C CA . HIS A 1 190 ? 14.683 -7.276 12.648 1.00 39.44 190 HIS A CA 1
ATOM 1465 C C . HIS A 1 190 ? 13.857 -8.425 12.048 1.00 39.44 190 HIS A C 1
ATOM 1467 O O . HIS A 1 190 ? 12.632 -8.362 11.939 1.00 39.44 190 HIS A O 1
ATOM 1473 N N . HIS A 1 191 ? 14.539 -9.533 11.724 1.00 44.44 191 HIS A N 1
ATOM 1474 C CA . HIS A 1 191 ? 13.947 -10.813 11.308 1.00 44.44 191 HIS A CA 1
ATOM 1475 C C . HIS A 1 191 ? 13.000 -11.421 12.368 1.00 44.44 191 HIS A C 1
ATOM 1477 O O . HIS A 1 191 ? 13.326 -12.398 13.053 1.00 44.44 191 HIS A O 1
ATOM 1483 N N . ARG A 1 192 ? 11.769 -10.908 12.481 1.00 45.97 192 ARG A N 1
ATOM 1484 C CA . ARG A 1 192 ? 10.714 -11.555 13.267 1.00 45.97 192 ARG A CA 1
ATOM 1485 C C . ARG A 1 192 ? 10.054 -12.650 12.431 1.00 45.97 192 ARG A C 1
ATOM 1487 O O . ARG A 1 192 ? 9.188 -12.395 11.604 1.00 45.97 192 ARG A O 1
ATOM 1494 N N . LYS A 1 193 ? 10.453 -13.901 12.668 1.00 42.69 193 LYS A N 1
ATOM 1495 C CA . LYS A 1 193 ? 9.816 -15.085 12.067 1.00 42.69 193 LYS A CA 1
ATOM 1496 C C . LYS A 1 193 ? 8.345 -15.167 12.496 1.00 42.69 193 LYS A C 1
ATOM 1498 O O . LYS A 1 193 ? 8.063 -15.515 13.642 1.00 42.69 193 LYS A O 1
ATOM 1503 N N . HIS A 1 194 ? 7.415 -14.887 11.586 1.00 45.56 194 HIS A N 1
ATOM 1504 C CA . HIS A 1 194 ? 5.986 -15.097 11.821 1.00 45.56 194 HIS A CA 1
ATOM 1505 C C . HIS A 1 194 ? 5.585 -16.524 11.429 1.00 45.56 194 HIS A C 1
ATOM 1507 O O . HIS A 1 194 ? 5.659 -16.916 10.267 1.00 45.56 194 HIS A O 1
ATOM 1513 N N . GLY A 1 195 ? 5.190 -17.321 12.426 1.00 32.28 195 GLY A N 1
ATOM 1514 C CA . GLY A 1 195 ? 4.703 -18.685 12.223 1.00 32.28 195 GLY A CA 1
ATOM 1515 C C . GLY A 1 195 ? 3.298 -18.717 11.617 1.00 32.28 195 GLY A C 1
ATOM 1516 O O . GLY A 1 195 ? 2.461 -17.867 11.919 1.00 32.28 195 GLY A O 1
ATOM 1517 N N . HIS A 1 196 ? 3.027 -19.723 10.785 1.00 40.31 196 HIS A N 1
ATOM 1518 C CA . HIS A 1 196 ? 1.711 -19.932 10.182 1.00 40.31 196 HIS A CA 1
ATOM 1519 C C . HIS A 1 196 ? 0.654 -20.308 11.232 1.00 40.31 196 HIS A C 1
ATOM 1521 O O . HIS A 1 196 ? 0.598 -21.453 11.678 1.00 40.31 196 HIS A O 1
ATOM 1527 N N . HIS A 1 197 ? -0.255 -19.381 11.536 1.00 36.19 197 HIS A N 1
ATOM 1528 C CA . HIS A 1 197 ? -1.533 -19.682 12.181 1.00 36.19 197 HIS A CA 1
ATOM 1529 C C . HIS A 1 197 ? -2.679 -19.137 11.326 1.00 36.19 197 HIS A C 1
ATOM 1531 O O . HIS A 1 197 ? -2.944 -17.940 11.298 1.00 36.19 197 HIS A O 1
ATOM 1537 N N . GLY A 1 198 ? -3.354 -20.033 10.603 1.00 35.78 198 GLY A N 1
ATOM 1538 C CA . GLY A 1 198 ? -4.504 -19.676 9.777 1.00 35.78 198 GLY A CA 1
ATOM 1539 C C . GLY A 1 198 ? -5.734 -19.374 10.632 1.00 35.78 198 GLY A C 1
ATOM 1540 O O . GLY A 1 198 ? -6.365 -20.296 11.147 1.00 35.78 198 GLY A O 1
ATOM 1541 N N . HIS A 1 199 ? -6.100 -18.098 10.743 1.00 38.03 199 HIS A N 1
ATOM 1542 C CA . HIS A 1 199 ? -7.391 -17.681 11.286 1.00 38.03 199 HIS A CA 1
ATOM 1543 C C . HIS A 1 199 ? -8.451 -17.626 10.178 1.00 38.03 199 HIS A C 1
ATOM 1545 O O . HIS A 1 199 ? -8.243 -17.031 9.122 1.00 38.03 199 HIS A O 1
ATOM 1551 N N . ARG A 1 200 ? -9.610 -18.251 10.423 1.00 41.12 200 ARG A N 1
ATOM 1552 C CA . ARG A 1 200 ? -10.791 -18.138 9.554 1.00 41.12 200 ARG A CA 1
ATOM 1553 C C . ARG A 1 200 ? -11.437 -16.766 9.752 1.00 41.12 200 ARG A C 1
ATOM 1555 O O . ARG A 1 200 ? -11.971 -16.518 10.829 1.00 41.12 200 ARG A O 1
ATOM 1562 N N . TYR A 1 201 ? -11.443 -15.934 8.714 1.00 46.69 201 TYR A N 1
ATOM 1563 C CA . TYR A 1 201 ? -12.208 -14.684 8.690 1.00 46.69 201 TYR A CA 1
ATOM 1564 C C . TYR A 1 201 ? -13.665 -14.888 8.239 1.00 46.69 201 TYR A C 1
ATOM 1566 O O . TYR A 1 201 ? -13.968 -15.794 7.459 1.00 46.69 201 TYR A O 1
ATOM 1574 N N . GLY A 1 202 ? -14.574 -14.069 8.781 1.00 43.31 202 GLY A N 1
ATOM 1575 C CA . GLY A 1 202 ? -16.027 -14.185 8.631 1.00 43.31 202 GLY A CA 1
ATOM 1576 C C . GLY A 1 202 ? -16.568 -13.660 7.296 1.00 43.31 202 GLY A C 1
ATOM 1577 O O . GLY A 1 202 ? -16.817 -12.469 7.120 1.00 43.31 202 GLY A O 1
ATOM 1578 N N . ASP A 1 203 ? -16.831 -14.568 6.359 1.00 56.97 203 ASP A N 1
ATOM 1579 C CA . ASP A 1 203 ? -17.240 -14.252 4.983 1.00 56.97 203 ASP A CA 1
ATOM 1580 C C . ASP A 1 203 ? -18.743 -13.910 4.834 1.00 56.97 203 ASP A C 1
ATOM 1582 O O . ASP A 1 203 ? -19.536 -14.695 4.291 1.00 56.97 203 ASP A O 1
ATOM 1586 N N . ARG A 1 204 ? -19.174 -12.745 5.361 1.00 47.38 204 ARG A N 1
ATOM 1587 C CA . ARG A 1 204 ? -20.434 -12.113 4.896 1.00 47.38 204 ARG A CA 1
ATOM 1588 C C . ARG A 1 204 ? -20.700 -10.644 5.228 1.00 47.38 204 ARG A C 1
ATOM 1590 O O . ARG A 1 204 ? -21.457 -10.028 4.486 1.00 47.38 204 ARG A O 1
ATOM 1597 N N . LYS A 1 205 ? -20.154 -10.077 6.312 1.00 43.72 205 LYS A N 1
ATOM 1598 C CA . LYS A 1 205 ? -20.614 -8.759 6.811 1.00 43.72 205 LYS A CA 1
ATOM 1599 C C . LYS A 1 205 ? -19.838 -7.547 6.273 1.00 43.72 205 LYS A C 1
ATOM 1601 O O . LYS A 1 205 ? -20.358 -6.437 6.274 1.00 43.72 205 LYS A O 1
ATOM 1606 N N . LEU A 1 206 ? -18.622 -7.755 5.763 1.00 48.47 206 LEU A N 1
ATOM 1607 C CA . LEU A 1 206 ? -17.737 -6.670 5.315 1.00 48.47 206 LEU A CA 1
ATOM 1608 C C . LEU A 1 206 ? -18.218 -5.945 4.044 1.00 48.47 206 LEU A C 1
ATOM 1610 O O . LEU A 1 206 ? -17.946 -4.758 3.892 1.00 48.47 206 LEU A O 1
ATOM 1614 N N . ARG A 1 207 ? -18.981 -6.602 3.156 1.00 48.62 207 ARG A N 1
ATOM 1615 C CA . ARG A 1 207 ? -19.505 -5.955 1.932 1.00 48.62 207 ARG A CA 1
ATOM 1616 C C . ARG A 1 207 ? -20.483 -4.807 2.205 1.00 48.62 207 ARG A C 1
ATOM 1618 O O . ARG A 1 207 ? -20.561 -3.905 1.391 1.00 48.62 207 ARG A O 1
ATOM 1625 N N . GLU A 1 208 ? -21.174 -4.819 3.343 1.00 48.28 208 GLU A N 1
ATOM 1626 C CA . GLU A 1 208 ? -22.109 -3.758 3.760 1.00 48.28 208 GLU A CA 1
ATOM 1627 C C . GLU A 1 208 ? -21.408 -2.644 4.573 1.00 48.28 208 GLU A C 1
ATOM 1629 O O . GLU A 1 208 ? -21.990 -1.604 4.864 1.00 48.28 208 GLU A O 1
ATOM 1634 N N . TYR A 1 209 ? -20.140 -2.850 4.956 1.00 43.72 209 TYR A N 1
ATOM 1635 C CA . TYR A 1 209 ? -19.348 -1.894 5.743 1.00 43.72 209 TYR A CA 1
ATOM 1636 C C . TYR A 1 209 ? -18.294 -1.131 4.932 1.00 43.72 209 TYR A C 1
ATOM 1638 O O . TYR A 1 209 ? -17.776 -0.139 5.438 1.00 43.72 209 TYR A O 1
ATOM 1646 N N . ILE A 1 210 ? -17.986 -1.584 3.712 1.00 47.16 210 ILE A N 1
ATOM 1647 C CA . ILE A 1 210 ? -16.931 -1.030 2.841 1.00 47.16 210 ILE A CA 1
ATOM 1648 C C . ILE A 1 210 ? -17.525 -0.238 1.649 1.00 47.16 210 ILE A C 1
ATOM 1650 O O . ILE A 1 210 ? -16.798 0.290 0.813 1.00 47.16 210 ILE A O 1
ATOM 1654 N N . GLU A 1 211 ? -18.849 -0.063 1.595 1.00 45.28 211 GLU A N 1
ATOM 1655 C CA . GLU A 1 211 ? -19.444 1.059 0.856 1.00 45.28 211 GLU A CA 1
ATOM 1656 C C . GLU A 1 211 ? -19.215 2.355 1.660 1.00 45.28 211 GLU A C 1
ATOM 1658 O O . GLU A 1 211 ? -19.991 2.688 2.560 1.00 45.28 211 GLU A O 1
ATOM 1663 N N . ILE A 1 212 ? -18.096 3.033 1.363 1.00 47.25 212 ILE A N 1
ATOM 1664 C CA . ILE A 1 212 ? -17.693 4.352 1.891 1.00 47.25 212 ILE A CA 1
ATOM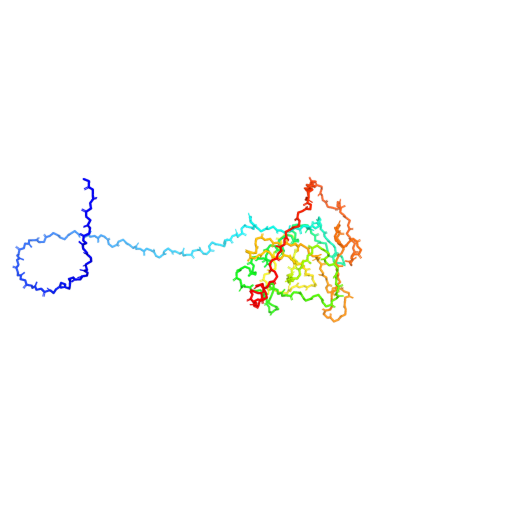 1665 C C . ILE A 1 212 ? -17.979 5.453 0.851 1.00 47.25 212 ILE A C 1
ATOM 1667 O O . ILE A 1 212 ? -17.751 5.210 -0.356 1.00 47.25 212 ILE A O 1
#

InterPro domains:
  IPR000026 Guanine-specific ribonuclease N1-like [PF00545] (58-167)
  IPR016191 Ribonuclease/ribotoxin [SSF53933] (60-167)